Protein AF-A0AB39YHR1-F1 (afdb_monomer)

pLDDT: mean 80.23, std 18.73, range [29.73, 98.25]

Secondary structure (DSSP, 8-state):
--SHHHHHHHHHHHHHHHHHHHHTTTTS-SS-HHHHHHHHHHHHHHHHHHHHHHHHHHHHHHHHHHHHHHHHHHHHHHHHHTT---S-HHHHHHHHHHHHHHHHHHHHHHHHHPPTT-HHHHHHHHHHHHHHHHHHHHHHHHHHHHHHHHHHHHTT-HHHHHHHHHHHHHHHTTPPP--TTSSSPPGGGHHHHHHHHT-TT--HHHHHHHHHHHTS-TTT-TTSS-HHHHHHHHHHHHHHHHHHHHHHHHHHHHHHT----

Foldseek 3Di:
DPDPVVVCCVVPVVPVVVVVVVVVPPPPPPPCPVVVVVVVVVVVVVVVVVVVVVVLLVLLVVLLVQLLVLLVLLLVLLVCLQVDPDPDNVVSVVSNVVSVVSNVVSLVSNVVSDDPPCNVLSVLLVVLSVVSSVCSVPPSLQNVLVVVLVVCVVVVNPLSVQLVVLLVVLQVVLPAQDDPVPDDGDPSCVSNLVSLVVPPPDDPVSSNSSSNLSNDHCVRPVLSPDNVSVVVVSVVSVVSNVVSSVVSVVSSCVVSVVPPD

Structure (mmCIF, N/CA/C/O backbone):
data_AF-A0AB39YHR1-F1
#
_entry.id   AF-A0AB39YHR1-F1
#
loop_
_atom_site.group_PDB
_atom_site.id
_atom_site.type_symbol
_atom_site.label_atom_id
_atom_site.label_alt_id
_atom_site.label_comp_id
_atom_site.label_asym_id
_atom_site.label_entity_id
_atom_site.label_seq_id
_atom_site.pdbx_PDB_ins_code
_atom_site.Cartn_x
_atom_site.Cartn_y
_atom_site.Cartn_z
_atom_site.occupancy
_atom_site.B_iso_or_equiv
_atom_site.auth_seq_id
_atom_site.auth_comp_id
_atom_site.auth_asym_id
_atom_site.auth_atom_id
_atom_site.pdbx_PDB_model_num
ATOM 1 N N . MET A 1 1 ? 3.141 24.164 33.994 1.00 34.41 1 MET A N 1
ATOM 2 C CA . MET A 1 1 ? 3.152 22.733 34.387 1.00 34.41 1 MET A CA 1
ATOM 3 C C . MET A 1 1 ? 1.748 22.468 34.912 1.00 34.41 1 MET A C 1
ATOM 5 O O . MET A 1 1 ? 1.544 22.459 36.114 1.00 34.41 1 MET A O 1
ATOM 9 N N . ASP A 1 2 ? 0.766 22.380 34.005 1.00 36.59 2 ASP A N 1
ATOM 10 C CA . ASP A 1 2 ? -0.660 22.635 34.310 1.00 36.59 2 ASP A CA 1
ATOM 11 C C . ASP A 1 2 ? -1.609 21.629 33.639 1.00 36.59 2 ASP A C 1
ATOM 13 O O . ASP A 1 2 ? -2.708 21.972 33.211 1.00 36.59 2 ASP A O 1
ATOM 17 N N . THR A 1 3 ? -1.192 20.369 33.521 1.00 32.97 3 THR A N 1
ATOM 18 C CA . THR A 1 3 ? -1.990 19.347 32.817 1.00 32.97 3 THR A CA 1
ATOM 19 C C . THR A 1 3 ? -2.284 18.102 33.651 1.00 32.97 3 THR A C 1
ATOM 21 O O . THR A 1 3 ? -3.206 17.363 33.325 1.00 32.97 3 THR A O 1
ATOM 24 N N . GLU A 1 4 ? -1.595 17.898 34.776 1.00 31.14 4 GLU A N 1
ATOM 25 C CA . GLU A 1 4 ? -1.809 16.720 35.632 1.00 31.14 4 GLU A CA 1
ATOM 26 C C . GLU A 1 4 ? -2.902 16.930 36.699 1.00 31.14 4 GLU A C 1
ATOM 28 O O . GLU A 1 4 ? -3.527 15.969 37.141 1.00 31.14 4 GLU A O 1
ATOM 33 N N . ILE A 1 5 ? -3.235 18.180 37.045 1.00 36.75 5 ILE A N 1
ATOM 34 C CA . ILE A 1 5 ? -4.279 18.499 38.041 1.00 36.75 5 ILE A CA 1
ATOM 35 C C . ILE A 1 5 ? -5.692 18.471 37.422 1.00 36.75 5 ILE A C 1
ATOM 37 O O . ILE A 1 5 ? -6.669 18.156 38.101 1.00 36.75 5 ILE A O 1
ATOM 41 N N . THR A 1 6 ? -5.819 18.695 36.112 1.00 31.23 6 THR A N 1
ATOM 42 C CA . THR A 1 6 ? -7.120 18.712 35.415 1.00 31.23 6 THR A CA 1
ATOM 43 C C . THR A 1 6 ? -7.636 17.301 35.095 1.00 31.23 6 THR A C 1
ATOM 45 O O . THR A 1 6 ? -8.845 17.073 35.077 1.00 31.23 6 THR A O 1
ATOM 48 N N . VAL A 1 7 ? -6.742 16.318 34.926 1.00 32.50 7 VAL A N 1
ATOM 49 C CA . VAL A 1 7 ? -7.113 14.914 34.648 1.00 32.50 7 VAL A CA 1
ATOM 50 C C . VAL A 1 7 ? -7.581 14.185 35.916 1.00 32.50 7 VAL A C 1
ATOM 52 O O . VAL A 1 7 ? -8.510 13.380 35.857 1.00 32.50 7 VAL A O 1
ATOM 55 N N . ALA A 1 8 ? -7.051 14.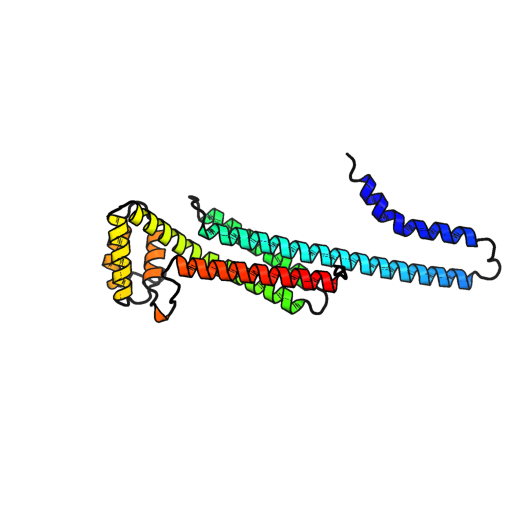544 37.089 1.00 34.78 8 ALA A N 1
ATOM 56 C CA . ALA A 1 8 ? -7.561 14.037 38.365 1.00 34.78 8 ALA A CA 1
ATOM 57 C C . ALA A 1 8 ? -8.961 14.590 38.711 1.00 34.78 8 ALA A C 1
ATOM 59 O O . ALA A 1 8 ? -9.751 13.913 39.372 1.00 34.78 8 ALA A O 1
ATOM 60 N N . LEU A 1 9 ? -9.308 15.790 38.227 1.00 32.41 9 LEU A N 1
ATOM 61 C CA . LEU A 1 9 ? -10.590 16.435 38.527 1.00 32.41 9 LEU A CA 1
ATOM 62 C C . LEU A 1 9 ? -11.760 15.889 37.693 1.00 32.41 9 LEU A C 1
ATOM 64 O O . LEU A 1 9 ? -12.880 15.829 38.193 1.00 32.41 9 LEU A O 1
ATOM 68 N N . ILE A 1 10 ? -11.516 15.424 36.463 1.00 40.34 10 ILE A N 1
ATOM 69 C CA . ILE A 1 10 ? -12.560 14.804 35.625 1.00 40.34 10 ILE A CA 1
ATOM 70 C C . ILE A 1 10 ? -12.696 13.300 35.932 1.00 40.34 10 ILE A C 1
ATOM 72 O O . ILE A 1 10 ? -13.806 12.772 35.912 1.00 40.34 10 ILE A O 1
ATOM 76 N N . GLY A 1 11 ? -11.610 12.631 36.342 1.00 29.73 11 GLY A N 1
ATOM 77 C CA . GLY A 1 11 ? -11.641 11.236 36.805 1.00 29.73 11 GLY A CA 1
ATOM 78 C C . GLY A 1 11 ? -12.253 11.025 38.201 1.00 29.73 11 GLY A C 1
ATOM 79 O O . GLY A 1 11 ? -12.681 9.916 38.513 1.00 29.73 11 GLY A O 1
ATOM 80 N N . GLY A 1 12 ? -12.331 12.070 39.040 1.00 35.97 12 GLY A N 1
ATOM 81 C CA . GLY A 1 12 ? -12.838 11.990 40.421 1.00 35.97 12 GLY A CA 1
ATOM 82 C C . GLY A 1 12 ? -14.204 12.646 40.683 1.00 35.97 12 GLY A C 1
ATOM 83 O O . GLY A 1 12 ? -14.901 12.257 41.623 1.00 35.97 12 GLY A O 1
ATOM 84 N N . ALA A 1 13 ? -14.637 13.615 39.868 1.00 38.16 13 ALA A N 1
ATOM 85 C CA . ALA A 1 13 ? -15.851 14.393 40.153 1.00 38.16 13 ALA A CA 1
ATOM 86 C C . ALA A 1 13 ? -17.167 13.615 39.946 1.00 38.16 13 ALA A C 1
ATOM 88 O O . ALA A 1 13 ? -18.156 13.895 40.624 1.00 38.16 13 ALA A O 1
ATOM 89 N N . GLY A 1 14 ? -17.184 12.599 39.077 1.00 34.06 14 GLY A N 1
ATOM 90 C CA . GLY A 1 14 ? -18.382 11.782 38.839 1.00 34.06 14 GLY A CA 1
ATOM 91 C C . GLY A 1 14 ? -18.698 10.779 39.956 1.00 34.06 14 GLY A C 1
ATOM 92 O O . GLY A 1 14 ? -19.854 10.406 40.135 1.00 34.06 14 GLY A O 1
ATOM 93 N N . VAL A 1 15 ? -17.692 10.360 40.732 1.00 40.88 15 VAL A N 1
ATOM 94 C CA . VAL A 1 15 ? -17.848 9.343 41.792 1.00 40.88 15 VAL A CA 1
ATOM 95 C C . VAL A 1 15 ? -18.101 9.984 43.164 1.00 40.88 15 VAL A C 1
ATOM 97 O O . VAL A 1 15 ? -18.759 9.388 44.014 1.00 40.88 15 VAL A O 1
ATOM 100 N N . CYS A 1 16 ? -17.671 11.231 43.378 1.00 41.16 16 CYS A N 1
ATOM 101 C CA . CYS A 1 16 ? -17.864 11.925 44.655 1.00 41.16 16 CYS A CA 1
ATOM 102 C C . CYS A 1 16 ? -19.191 12.700 44.763 1.00 41.16 16 CYS A C 1
ATOM 104 O O . CYS A 1 16 ? -19.693 12.876 45.874 1.00 41.16 16 CYS A O 1
ATOM 106 N N . GLY A 1 17 ? -19.798 13.124 43.646 1.00 36.94 17 GLY A N 1
ATOM 107 C CA . GLY A 1 17 ? -21.040 13.914 43.667 1.00 36.94 17 GLY A CA 1
ATOM 108 C C . GLY A 1 17 ? -22.244 13.186 44.284 1.00 36.94 17 GLY A C 1
ATOM 109 O O . GLY A 1 17 ? -23.098 13.809 44.911 1.00 36.94 17 GLY A O 1
ATOM 110 N N . THR A 1 18 ? -22.290 11.858 44.186 1.00 43.31 18 THR A N 1
ATOM 111 C CA . THR A 1 18 ? -23.403 11.040 44.697 1.00 43.31 18 THR A CA 1
ATOM 112 C C . THR A 1 18 ? -23.237 10.632 46.160 1.00 43.31 18 THR A C 1
ATOM 114 O O . THR A 1 18 ? -24.238 10.413 46.840 1.00 43.31 18 THR A O 1
ATOM 117 N N . ILE A 1 19 ? -22.006 10.605 46.686 1.00 48.19 19 ILE A N 1
ATOM 118 C CA . ILE A 1 19 ? -21.746 10.307 48.107 1.00 48.19 19 ILE A CA 1
ATOM 119 C C . ILE A 1 19 ? -22.273 11.446 48.999 1.00 48.19 19 ILE A C 1
ATOM 121 O O . ILE A 1 19 ? -22.759 11.209 50.109 1.00 48.19 19 ILE A O 1
ATOM 125 N N . VAL A 1 20 ? -22.278 12.681 48.489 1.00 40.56 20 VAL A N 1
ATOM 126 C CA . VAL A 1 20 ? -22.805 13.853 49.207 1.00 40.56 20 VAL A CA 1
ATOM 127 C C . VAL A 1 20 ? -24.338 13.815 49.326 1.00 40.56 20 VAL A C 1
ATOM 129 O O . VAL A 1 20 ? -24.879 14.211 50.359 1.00 40.56 20 VAL A O 1
ATOM 132 N N . GLY A 1 21 ? -25.052 13.241 48.349 1.00 36.78 21 GLY A N 1
ATOM 133 C CA . GLY A 1 21 ? -26.509 13.055 48.428 1.00 36.78 21 GLY A CA 1
ATOM 134 C C . GLY A 1 21 ? -26.948 12.059 49.513 1.00 36.78 21 GLY A C 1
ATOM 135 O O . GLY A 1 21 ? -28.021 12.202 50.098 1.00 36.78 21 GLY A O 1
ATOM 136 N N . THR A 1 22 ? -26.099 11.082 49.842 1.00 44.50 22 THR A N 1
ATOM 137 C CA . THR A 1 22 ? -26.397 10.024 50.825 1.00 44.50 22 THR A CA 1
ATOM 138 C C . THR A 1 22 ? -26.291 10.448 52.290 1.00 44.50 22 THR A C 1
ATOM 140 O O . THR A 1 22 ? -26.866 9.784 53.151 1.00 44.50 22 THR A O 1
ATOM 143 N N . VAL A 1 23 ? -25.620 11.558 52.608 1.00 47.25 23 VAL A N 1
ATOM 144 C CA . VAL A 1 23 ? -25.458 11.999 54.008 1.00 47.25 23 VAL A CA 1
ATOM 145 C C . VAL A 1 23 ? -26.677 12.791 54.503 1.00 47.25 23 VAL A C 1
ATOM 147 O O . VAL A 1 23 ? -27.016 12.729 55.685 1.00 47.25 23 VAL A O 1
ATOM 150 N N . VAL A 1 24 ? -27.423 13.450 53.607 1.00 40.34 24 VAL A N 1
ATOM 151 C CA . VAL A 1 24 ? -28.644 14.199 53.976 1.00 40.34 24 VAL A CA 1
ATOM 152 C C . VAL A 1 24 ? -29.799 13.260 54.380 1.00 40.34 24 VAL A C 1
ATOM 154 O O . VAL A 1 24 ? -30.690 13.649 55.133 1.00 40.34 24 VAL A O 1
ATOM 157 N N . GLY A 1 25 ? -29.747 11.982 53.987 1.00 36.84 25 GLY A N 1
ATOM 158 C CA . GLY A 1 25 ? -30.712 10.945 54.379 1.00 36.84 25 GLY A CA 1
ATOM 159 C C . GLY A 1 25 ? -30.477 10.302 55.755 1.00 36.84 25 GLY A C 1
ATOM 160 O O . GLY A 1 25 ? -31.237 9.419 56.148 1.00 36.84 25 GLY A O 1
ATOM 161 N N . ALA A 1 26 ? -29.461 10.723 56.518 1.00 43.69 26 ALA A N 1
ATOM 162 C CA . ALA A 1 26 ? -29.069 10.082 57.782 1.00 43.69 26 ALA A CA 1
ATOM 163 C C . ALA A 1 26 ? -30.077 10.245 58.945 1.00 43.69 26 ALA A C 1
ATOM 165 O O . ALA A 1 26 ? -29.871 9.684 60.020 1.00 43.69 26 ALA A O 1
ATOM 166 N N . ARG A 1 27 ? -31.184 10.982 58.766 1.00 42.31 27 ARG A N 1
ATOM 167 C CA . ARG A 1 27 ? -32.138 11.288 59.852 1.00 42.31 27 ARG A CA 1
ATOM 168 C C . ARG A 1 27 ? -33.379 10.383 59.912 1.00 42.31 27 ARG A C 1
ATOM 170 O O . ARG A 1 27 ? -34.172 10.534 60.834 1.00 42.31 27 ARG A O 1
ATOM 177 N N . ILE A 1 28 ? -33.554 9.435 58.981 1.00 45.66 28 ILE A N 1
ATOM 178 C CA . ILE A 1 28 ? -34.786 8.612 58.894 1.00 45.66 28 ILE A CA 1
ATOM 179 C C . ILE A 1 28 ? -34.607 7.150 59.381 1.00 45.66 28 ILE A C 1
ATOM 181 O O . ILE A 1 28 ? -35.587 6.436 59.577 1.00 45.66 28 ILE A O 1
ATOM 185 N N . GLN A 1 29 ? -33.393 6.657 59.654 1.00 44.88 29 GLN A N 1
ATOM 186 C CA . GLN A 1 29 ? -33.131 5.212 59.525 1.00 44.88 29 GLN A CA 1
ATOM 187 C C . GLN A 1 29 ? -32.829 4.418 60.810 1.00 44.88 29 GLN A C 1
ATOM 189 O O . GLN A 1 29 ? -31.952 3.564 60.813 1.00 44.88 29 GLN A O 1
ATOM 194 N N . ALA A 1 30 ? -33.623 4.578 61.874 1.00 47.38 30 ALA A N 1
ATOM 195 C CA . ALA A 1 30 ? -33.623 3.614 62.992 1.00 47.38 30 ALA A CA 1
ATOM 196 C C . ALA A 1 30 ? -34.467 2.341 62.715 1.00 47.38 30 ALA A C 1
ATOM 198 O O . ALA A 1 30 ? -34.493 1.423 63.528 1.00 47.38 30 ALA A O 1
ATOM 199 N N . ARG A 1 31 ? -35.152 2.250 61.560 1.00 51.88 31 ARG A N 1
ATOM 200 C CA . ARG A 1 31 ? -35.965 1.076 61.155 1.00 51.88 31 ARG A CA 1
ATOM 201 C C . ARG A 1 31 ? -35.646 0.505 59.761 1.00 51.88 31 ARG A C 1
ATOM 203 O O . ARG A 1 31 ? -36.309 -0.429 59.332 1.00 51.88 31 ARG A O 1
ATOM 210 N N . GLY A 1 32 ? -34.636 1.026 59.054 1.00 52.97 32 GLY A N 1
ATOM 211 C CA . GLY A 1 32 ? -34.418 0.731 57.625 1.00 52.97 32 GLY A CA 1
ATOM 212 C C . GLY A 1 32 ? -33.057 0.143 57.240 1.00 52.97 32 GLY A C 1
ATOM 213 O O . GLY A 1 32 ? -32.712 0.204 56.064 1.00 52.97 32 GLY A O 1
ATOM 214 N N . GLY A 1 33 ? -32.270 -0.398 58.178 1.00 55.78 33 GLY A N 1
ATOM 215 C CA . GLY A 1 33 ? -30.889 -0.846 57.915 1.00 55.78 33 GLY A CA 1
ATOM 216 C C . GLY A 1 33 ? -30.751 -1.940 56.843 1.00 55.78 33 GLY A C 1
ATOM 217 O O . GLY A 1 33 ? -29.787 -1.931 56.084 1.00 55.78 33 GLY A O 1
ATOM 218 N N . HIS A 1 34 ? -31.734 -2.838 56.704 1.00 63.25 34 HIS A N 1
ATOM 219 C CA . HIS A 1 34 ? -31.750 -3.825 55.611 1.00 63.25 34 HIS A CA 1
ATOM 220 C C . HIS A 1 34 ? -32.020 -3.186 54.243 1.00 63.25 34 HIS A C 1
ATOM 222 O O . HIS A 1 34 ? -31.312 -3.482 53.284 1.00 63.25 34 HIS A O 1
ATOM 228 N N . ALA A 1 35 ? -32.975 -2.255 54.160 1.00 66.44 35 ALA A N 1
ATOM 229 C CA . ALA A 1 35 ? -33.262 -1.528 52.924 1.00 66.44 35 ALA A CA 1
ATOM 230 C C . ALA A 1 35 ? -32.085 -0.630 52.500 1.00 66.44 35 ALA A C 1
ATOM 232 O O . ALA A 1 35 ? -31.784 -0.533 51.314 1.00 66.44 35 ALA A O 1
ATOM 233 N N . GLN A 1 36 ? -31.365 -0.034 53.460 1.00 63.34 36 GLN A N 1
ATOM 234 C CA . GLN A 1 36 ? -30.151 0.746 53.189 1.00 63.34 36 GLN A CA 1
ATOM 235 C C . GLN A 1 36 ? -29.009 -0.124 52.672 1.00 63.34 36 GLN A C 1
ATOM 237 O O . GLN A 1 36 ? -28.350 0.237 51.702 1.00 63.34 36 GLN A O 1
ATOM 242 N N . ALA A 1 37 ? -28.774 -1.272 53.316 1.00 74.12 37 ALA A N 1
ATOM 243 C CA . ALA A 1 37 ? -27.718 -2.194 52.919 1.00 74.12 37 ALA A CA 1
ATOM 244 C C . ALA A 1 37 ? -27.983 -2.785 51.528 1.00 74.12 37 ALA A C 1
ATOM 246 O O . ALA A 1 37 ? -27.047 -2.964 50.751 1.00 74.12 37 ALA A O 1
ATOM 247 N N . GLN A 1 38 ? -29.248 -3.053 51.193 1.00 74.81 38 GLN A N 1
ATOM 248 C CA . GLN A 1 38 ? -29.634 -3.525 49.867 1.00 74.81 38 GLN A CA 1
ATOM 249 C C . GLN A 1 38 ? -29.501 -2.425 48.808 1.00 74.81 38 GLN A C 1
ATOM 251 O O . GLN A 1 38 ? -28.824 -2.644 47.810 1.00 74.81 38 GLN A O 1
ATOM 256 N N . ALA A 1 39 ? -29.990 -1.210 49.077 1.00 74.12 39 ALA A N 1
ATOM 257 C CA . ALA A 1 39 ? -29.800 -0.065 48.184 1.00 74.12 39 ALA A CA 1
ATOM 258 C C . ALA A 1 39 ? -28.313 0.266 47.950 1.00 74.12 39 ALA A C 1
ATOM 260 O O . ALA A 1 39 ? -27.917 0.588 46.833 1.00 74.12 39 ALA A O 1
ATOM 261 N N . ALA A 1 40 ? -27.467 0.143 48.978 1.00 74.06 40 ALA A N 1
ATOM 262 C CA . ALA A 1 40 ? -26.023 0.328 48.851 1.00 74.06 40 ALA A CA 1
ATOM 263 C C . ALA A 1 40 ? -25.366 -0.763 47.987 1.00 74.06 40 ALA A C 1
ATOM 265 O O . ALA A 1 40 ? -24.481 -0.456 47.189 1.00 74.06 40 ALA A O 1
ATOM 266 N N . ARG A 1 41 ? -25.806 -2.025 48.102 1.00 77.75 41 ARG A N 1
ATOM 267 C CA . ARG A 1 41 ? -25.342 -3.123 47.234 1.00 77.75 41 ARG A CA 1
ATOM 268 C C . ARG A 1 41 ? -25.777 -2.921 45.785 1.00 77.75 41 ARG A C 1
ATOM 270 O O . ARG A 1 41 ? -24.953 -3.096 44.893 1.00 77.75 41 ARG A O 1
ATOM 277 N N . ASP A 1 42 ? -27.016 -2.500 45.556 1.00 83.12 42 ASP A N 1
ATOM 278 C CA . ASP A 1 42 ? -27.547 -2.243 44.214 1.00 83.12 42 ASP A CA 1
ATOM 279 C C . ASP A 1 42 ? -26.844 -1.044 43.557 1.00 83.12 42 ASP A C 1
ATOM 281 O O . ASP A 1 42 ? -26.466 -1.096 42.383 1.00 83.12 42 ASP A O 1
ATOM 285 N N . ALA A 1 43 ? -26.577 0.013 44.331 1.00 77.12 43 ALA A N 1
ATOM 286 C CA . ALA A 1 43 ? -25.784 1.155 43.887 1.00 77.12 43 ALA A CA 1
ATOM 287 C C . ALA A 1 43 ? -24.336 0.752 43.563 1.00 77.12 43 ALA A C 1
ATOM 289 O O . ALA A 1 43 ? -23.814 1.143 42.520 1.00 77.12 43 ALA A O 1
ATOM 290 N N . ALA A 1 44 ? -23.701 -0.074 44.403 1.00 78.62 44 ALA A N 1
ATOM 291 C CA . ALA A 1 44 ? -22.354 -0.586 44.156 1.00 78.62 44 ALA A CA 1
ATOM 292 C C . ALA A 1 44 ? -22.296 -1.479 42.905 1.00 78.62 44 ALA A C 1
ATOM 294 O O . ALA A 1 44 ? -21.385 -1.334 42.091 1.00 78.62 44 ALA A O 1
ATOM 295 N N . ALA A 1 45 ? -23.283 -2.357 42.705 1.00 83.62 45 ALA A N 1
ATOM 296 C CA . ALA A 1 45 ? -23.392 -3.188 41.508 1.00 83.62 45 ALA A CA 1
ATOM 297 C C . ALA A 1 45 ? -23.586 -2.336 40.243 1.00 83.62 45 ALA A C 1
ATOM 299 O O . ALA A 1 45 ? -22.920 -2.563 39.231 1.00 83.62 45 ALA A O 1
ATOM 300 N N . THR A 1 46 ? -24.433 -1.306 40.321 1.00 84.56 46 THR A N 1
ATOM 301 C CA . THR A 1 46 ? -24.662 -0.354 39.225 1.00 84.56 46 THR A CA 1
ATOM 302 C C . THR A 1 46 ? -23.391 0.428 38.896 1.00 84.56 46 THR A C 1
ATOM 304 O O . THR A 1 46 ? -23.019 0.528 37.727 1.00 84.56 46 THR A O 1
ATOM 307 N N . ALA A 1 47 ? -22.681 0.929 39.910 1.00 82.31 47 ALA A N 1
ATOM 308 C CA . ALA A 1 47 ? -21.424 1.650 39.737 1.00 82.31 47 ALA A CA 1
ATOM 309 C C . ALA A 1 47 ? -20.329 0.754 39.137 1.00 82.31 47 ALA A C 1
ATOM 311 O O . ALA A 1 47 ? -19.639 1.165 38.204 1.00 82.31 47 ALA A O 1
ATOM 312 N N . ALA A 1 48 ? -20.210 -0.492 39.604 1.00 86.38 48 ALA A N 1
ATOM 313 C CA . ALA A 1 48 ? -19.274 -1.465 39.048 1.00 86.38 48 ALA A CA 1
ATOM 314 C C . ALA A 1 48 ? -19.596 -1.786 37.580 1.00 86.38 48 ALA A C 1
ATOM 316 O O . ALA A 1 48 ? -18.697 -1.833 36.738 1.00 86.38 48 ALA A O 1
ATOM 317 N N . GLN A 1 49 ? -20.878 -1.956 37.240 1.00 87.88 49 GLN A N 1
ATOM 318 C CA . GLN A 1 49 ? -21.297 -2.199 35.862 1.00 87.88 49 GLN A CA 1
ATOM 319 C C . GLN A 1 49 ? -21.059 -0.975 34.966 1.00 87.88 49 GLN A C 1
ATOM 321 O O . GLN A 1 49 ? -20.602 -1.138 33.835 1.00 87.88 49 GLN A O 1
ATOM 326 N N . ALA A 1 50 ? -21.326 0.236 35.458 1.00 86.81 50 ALA A N 1
ATOM 327 C CA . ALA A 1 50 ? -21.056 1.479 34.742 1.00 86.81 50 ALA A CA 1
ATOM 328 C C . ALA A 1 50 ? -19.552 1.671 34.493 1.00 86.81 50 ALA A C 1
ATOM 330 O O . ALA A 1 50 ? -19.151 1.910 33.355 1.00 86.81 50 ALA A O 1
ATOM 331 N N . SER A 1 51 ? -18.721 1.461 35.519 1.00 84.44 51 SER A N 1
ATOM 332 C CA . SER A 1 51 ? -17.258 1.512 35.416 1.00 84.44 51 SER A CA 1
ATOM 333 C C . SER A 1 51 ? -16.730 0.497 34.398 1.00 84.44 51 SER A C 1
ATOM 335 O O . SER A 1 51 ? -15.963 0.850 33.504 1.00 84.44 51 SER A O 1
ATOM 337 N N . ARG A 1 52 ? -17.236 -0.745 34.429 1.00 87.19 52 ARG A N 1
ATOM 338 C CA . ARG A 1 52 ? -16.888 -1.769 33.434 1.00 87.19 52 ARG A CA 1
ATOM 339 C C . ARG A 1 52 ? -17.261 -1.352 32.009 1.00 87.19 52 ARG A C 1
ATOM 341 O O . ARG A 1 52 ? -16.475 -1.574 31.092 1.00 87.19 52 ARG A O 1
ATOM 348 N N . ARG A 1 53 ? -18.451 -0.775 31.799 1.00 87.69 53 ARG A N 1
ATOM 349 C CA . ARG A 1 53 ? -18.874 -0.295 30.469 1.00 87.69 53 ARG A CA 1
ATOM 350 C C . ARG A 1 53 ? -17.980 0.838 29.976 1.00 87.69 53 ARG A C 1
ATOM 352 O O . ARG A 1 53 ? -17.590 0.814 28.814 1.00 87.69 53 ARG A O 1
ATOM 359 N N . HIS A 1 54 ? -17.642 1.783 30.849 1.00 87.25 54 HIS A N 1
ATOM 360 C CA . HIS A 1 54 ? -16.764 2.898 30.510 1.00 87.25 54 HIS A CA 1
ATOM 361 C C . HIS A 1 54 ? -15.350 2.418 30.151 1.00 87.25 54 HIS A C 1
ATOM 363 O O . HIS A 1 54 ? -14.844 2.771 29.092 1.00 87.25 54 HIS A O 1
ATOM 369 N N . ALA A 1 55 ? -14.764 1.515 30.944 1.00 88.19 55 ALA A N 1
ATOM 370 C CA . ALA A 1 55 ? -13.450 0.938 30.653 1.00 88.19 55 ALA A CA 1
ATOM 371 C C . ALA A 1 55 ? -13.407 0.199 29.301 1.00 88.19 55 ALA A C 1
ATOM 373 O O . ALA A 1 55 ? -12.446 0.330 28.547 1.00 88.19 55 ALA A O 1
ATOM 374 N N . LEU A 1 56 ? -14.460 -0.556 28.963 1.00 88.94 56 LEU A N 1
ATOM 375 C CA . LEU A 1 56 ? -14.563 -1.223 27.659 1.00 88.94 56 LEU A CA 1
ATOM 376 C C . LEU A 1 56 ? -14.742 -0.234 26.503 1.00 88.94 56 LEU A C 1
ATOM 378 O O . LEU A 1 56 ? -14.252 -0.489 25.405 1.00 88.94 56 LEU A O 1
ATOM 382 N N . HIS A 1 57 ? -15.462 0.865 26.726 1.00 89.75 57 HIS A N 1
ATOM 383 C CA . HIS A 1 57 ? -15.643 1.920 25.729 1.00 89.75 57 HIS A CA 1
ATOM 384 C C . HIS A 1 57 ? -14.310 2.604 25.404 1.00 89.75 57 HIS A C 1
ATOM 386 O O . HIS A 1 57 ? -13.935 2.654 24.234 1.00 89.75 57 HIS A O 1
ATOM 392 N N . GLU A 1 58 ? -13.547 2.995 26.427 1.00 90.06 58 GLU A N 1
ATOM 393 C CA . GLU A 1 58 ? -12.215 3.598 26.278 1.00 90.06 58 GLU A CA 1
ATOM 394 C C . GLU A 1 58 ? -11.217 2.657 25.589 1.00 90.06 58 GLU A C 1
ATOM 396 O O . GLU A 1 58 ? -10.521 3.055 24.652 1.00 90.06 58 GLU A O 1
ATOM 401 N N . LEU A 1 59 ? -11.184 1.377 25.983 1.00 91.94 59 LEU A N 1
ATOM 402 C CA . LEU A 1 59 ? -10.356 0.369 25.314 1.00 91.94 59 LEU A CA 1
ATOM 403 C C . LEU A 1 59 ? -10.688 0.286 23.816 1.00 91.94 59 LEU A C 1
ATOM 405 O O . LEU A 1 59 ? -9.805 0.340 22.970 1.00 91.94 59 LEU A O 1
ATOM 409 N N . ARG A 1 60 ? -11.974 0.213 23.466 1.00 92.81 60 ARG A N 1
ATOM 410 C CA . ARG A 1 60 ? -12.403 0.135 22.061 1.00 92.81 60 ARG A CA 1
ATOM 411 C C . ARG A 1 60 ? -12.036 1.382 21.274 1.00 92.81 60 ARG A C 1
ATOM 413 O O . ARG A 1 60 ? -11.542 1.271 20.153 1.00 92.81 60 ARG A O 1
ATOM 420 N N . TRP A 1 61 ? -12.279 2.558 21.847 1.00 91.31 61 TRP A N 1
ATOM 421 C CA . TRP A 1 61 ? -11.960 3.832 21.213 1.00 91.31 61 TRP A CA 1
ATOM 422 C C . TRP A 1 61 ? -10.461 3.958 20.926 1.00 91.31 61 TRP A C 1
ATOM 424 O O . TRP A 1 61 ? -10.062 4.288 19.804 1.00 91.31 61 TRP A O 1
ATOM 434 N N . THR A 1 62 ? -9.627 3.650 21.920 1.00 93.81 62 THR A N 1
ATOM 435 C CA . THR A 1 62 ? -8.167 3.733 21.804 1.00 93.81 62 THR A CA 1
ATOM 436 C C . THR A 1 62 ? -7.625 2.743 20.775 1.00 93.81 62 THR A C 1
ATOM 438 O O . THR A 1 62 ? -6.886 3.158 19.878 1.00 93.81 62 THR A O 1
ATOM 441 N N . THR A 1 63 ? -8.051 1.478 20.815 1.00 95.19 63 THR A N 1
ATOM 442 C CA . THR A 1 63 ? -7.580 0.449 19.877 1.00 95.19 63 THR A CA 1
ATOM 443 C C . THR A 1 63 ? -8.003 0.728 18.429 1.00 95.19 63 THR A C 1
ATOM 445 O O . THR A 1 63 ? -7.177 0.659 17.519 1.00 95.19 63 THR A O 1
ATOM 448 N N . LEU A 1 64 ? -9.260 1.117 18.182 1.00 95.12 64 LEU A N 1
ATOM 449 C CA . LEU A 1 64 ? -9.733 1.430 16.823 1.00 95.12 64 LEU A CA 1
ATOM 450 C C . LEU A 1 64 ? -9.057 2.687 16.253 1.00 95.12 64 LEU A C 1
ATOM 452 O O . LEU A 1 64 ? -8.743 2.751 15.062 1.00 95.12 64 LEU A O 1
ATOM 456 N N . THR A 1 65 ? -8.767 3.672 17.106 1.00 94.44 65 THR A N 1
ATOM 457 C CA . THR A 1 65 ? -8.001 4.863 16.711 1.00 94.44 65 THR A CA 1
ATOM 458 C C . THR A 1 65 ? -6.549 4.514 16.382 1.00 94.44 65 THR A C 1
ATOM 460 O O . THR A 1 65 ? -6.002 5.033 15.406 1.00 94.44 65 THR A O 1
ATOM 463 N N . ALA A 1 66 ? -5.923 3.620 17.154 1.00 96.56 66 ALA A N 1
ATOM 464 C CA . ALA A 1 66 ? -4.574 3.134 16.878 1.00 96.56 66 ALA A CA 1
ATOM 465 C C . ALA A 1 66 ? -4.501 2.401 15.530 1.00 96.56 66 ALA A C 1
ATOM 467 O O . ALA A 1 66 ? -3.605 2.686 14.736 1.00 96.56 66 ALA A O 1
ATOM 468 N N . LEU A 1 67 ? -5.491 1.555 15.217 1.00 97.62 67 LEU A N 1
ATOM 469 C CA . LEU A 1 67 ? -5.605 0.907 13.908 1.00 97.62 67 LEU A CA 1
ATOM 470 C C . LEU A 1 67 ? -5.698 1.928 12.765 1.00 97.62 67 LEU A C 1
ATOM 472 O O . LEU A 1 67 ? -4.965 1.819 11.785 1.00 97.62 67 LEU A O 1
ATOM 476 N N . LEU A 1 68 ? -6.567 2.938 12.882 1.00 97.19 68 LEU A N 1
ATOM 477 C CA . LEU A 1 68 ? -6.720 3.981 11.857 1.00 97.19 68 LEU A CA 1
ATOM 478 C C . LEU A 1 68 ? -5.424 4.769 11.623 1.00 97.19 68 LEU A C 1
ATOM 480 O O . LEU A 1 68 ? -5.106 5.117 10.480 1.00 97.19 68 LEU A O 1
ATOM 484 N N . ARG A 1 69 ? -4.676 5.052 12.695 1.00 97.88 69 ARG A N 1
ATOM 485 C CA . ARG A 1 69 ? -3.373 5.717 12.612 1.00 97.88 69 ARG A CA 1
ATOM 486 C C . ARG A 1 69 ? -2.354 4.826 11.905 1.00 97.88 69 ARG A C 1
ATOM 488 O O . ARG A 1 69 ? -1.795 5.253 10.901 1.00 97.88 69 ARG A O 1
ATOM 495 N N . ALA A 1 70 ? -2.193 3.583 12.356 1.00 98.12 70 ALA A N 1
ATOM 496 C CA . ALA A 1 70 ? -1.240 2.644 11.770 1.00 98.12 70 ALA A CA 1
ATOM 497 C C . ALA A 1 70 ? -1.556 2.335 10.294 1.00 98.12 70 ALA A C 1
ATOM 499 O O . ALA A 1 70 ? -0.652 2.221 9.471 1.00 98.12 70 ALA A O 1
ATOM 500 N N . ALA A 1 71 ? -2.841 2.264 9.929 1.00 97.88 71 ALA A N 1
ATOM 501 C CA . ALA A 1 71 ? -3.266 2.127 8.538 1.00 97.88 71 ALA A CA 1
ATOM 502 C C . ALA A 1 71 ? -2.854 3.344 7.695 1.00 97.88 71 ALA A C 1
ATOM 504 O O . ALA A 1 71 ? -2.343 3.175 6.591 1.00 97.88 71 ALA A O 1
ATOM 505 N N . SER A 1 72 ? -3.031 4.561 8.222 1.00 97.38 72 SER A N 1
ATOM 506 C CA . SER A 1 72 ? -2.642 5.800 7.531 1.00 97.38 72 SER A CA 1
ATOM 507 C C . SER A 1 72 ? -1.135 5.862 7.313 1.00 97.38 72 SER A C 1
ATOM 509 O O . SER A 1 72 ? -0.698 6.068 6.184 1.00 97.38 72 SER A O 1
ATOM 511 N N . GLU A 1 73 ? -0.357 5.589 8.361 1.00 96.94 73 GLU A N 1
ATOM 512 C CA . GLU A 1 73 ? 1.105 5.529 8.287 1.00 96.94 73 GLU A CA 1
ATOM 513 C C . GLU A 1 73 ? 1.564 4.484 7.262 1.00 96.94 73 GLU A C 1
ATOM 515 O O . GLU A 1 73 ? 2.459 4.751 6.461 1.00 96.94 73 GLU A O 1
ATOM 520 N N . CYS A 1 74 ? 0.927 3.306 7.229 1.00 96.12 74 CYS A N 1
ATOM 521 C CA . CYS A 1 74 ? 1.263 2.259 6.266 1.00 96.12 74 CYS A CA 1
ATOM 522 C C . CYS A 1 74 ? 0.988 2.701 4.830 1.00 96.12 74 CYS A C 1
ATOM 524 O O . CYS A 1 74 ? 1.838 2.511 3.961 1.00 96.12 74 CYS A O 1
ATOM 526 N N . ILE A 1 75 ? -0.171 3.308 4.571 1.00 95.50 75 ILE A N 1
ATOM 527 C CA . ILE A 1 75 ? -0.505 3.814 3.239 1.00 95.50 75 ILE A CA 1
ATOM 528 C C . ILE A 1 75 ? 0.489 4.897 2.820 1.00 95.50 75 ILE A C 1
ATOM 530 O O . ILE A 1 75 ? 1.062 4.799 1.739 1.00 95.50 75 ILE A O 1
ATOM 534 N N . GLU A 1 76 ? 0.781 5.870 3.680 1.00 93.38 76 GLU A N 1
ATOM 535 C CA . GLU A 1 76 ? 1.760 6.926 3.398 1.00 93.38 76 GLU A CA 1
ATOM 536 C C . GLU A 1 76 ? 3.161 6.366 3.108 1.00 93.38 76 GLU A C 1
ATOM 538 O O . GLU A 1 76 ? 3.799 6.767 2.131 1.00 93.38 76 GLU A O 1
ATOM 543 N N . ALA A 1 77 ? 3.617 5.386 3.891 1.00 92.56 77 ALA A N 1
ATOM 544 C CA . ALA A 1 77 ? 4.903 4.732 3.674 1.00 92.56 77 ALA A CA 1
ATOM 545 C C . ALA A 1 77 ? 4.943 3.970 2.335 1.00 92.56 77 ALA A C 1
ATOM 547 O O . ALA A 1 77 ? 5.924 4.060 1.596 1.00 92.56 77 ALA A O 1
ATOM 548 N N . THR A 1 78 ? 3.866 3.260 1.978 1.00 92.00 78 THR A N 1
ATOM 549 C CA . THR A 1 78 ? 3.777 2.552 0.688 1.00 92.00 78 THR A CA 1
ATOM 550 C C . THR A 1 78 ? 3.729 3.510 -0.501 1.00 92.00 78 THR A C 1
ATOM 552 O O . THR A 1 78 ? 4.364 3.259 -1.521 1.00 92.00 78 THR A O 1
ATOM 555 N N . GLU A 1 79 ? 3.058 4.651 -0.356 1.00 89.75 79 GLU A N 1
ATOM 556 C CA . GLU A 1 79 ? 3.008 5.713 -1.361 1.00 89.75 79 GLU A CA 1
ATOM 557 C C . GLU A 1 79 ? 4.389 6.347 -1.587 1.00 89.75 79 GLU A C 1
ATOM 559 O O . GLU A 1 79 ? 4.729 6.709 -2.719 1.00 89.75 79 GLU A O 1
ATOM 564 N N . HIS A 1 80 ? 5.199 6.443 -0.527 1.00 89.38 80 HIS A N 1
ATOM 565 C CA . HIS A 1 80 ? 6.554 6.980 -0.592 1.00 89.38 80 HIS A CA 1
ATOM 566 C C . HIS A 1 80 ? 7.500 6.104 -1.426 1.00 89.38 80 HIS A C 1
ATOM 568 O O . HIS A 1 80 ? 8.357 6.644 -2.130 1.00 89.38 80 HIS A O 1
ATOM 574 N N . LEU A 1 81 ? 7.305 4.776 -1.444 1.00 87.81 81 LEU A N 1
ATOM 575 C CA . LEU A 1 81 ? 8.112 3.859 -2.267 1.00 87.81 81 LEU A CA 1
ATOM 576 C C . LEU A 1 81 ? 8.082 4.209 -3.759 1.00 87.81 81 LEU A C 1
ATOM 578 O O . LEU A 1 81 ? 9.064 3.992 -4.465 1.00 87.81 81 LEU A O 1
ATOM 582 N N . TYR A 1 82 ? 6.965 4.752 -4.242 1.00 84.19 82 TYR A N 1
ATOM 583 C CA . TYR A 1 82 ? 6.784 5.122 -5.646 1.00 84.19 82 TYR A CA 1
ATOM 584 C C . TYR A 1 82 ? 7.414 6.466 -6.022 1.00 84.19 82 TYR A C 1
ATOM 586 O O . TYR A 1 82 ? 7.559 6.774 -7.206 1.00 84.19 82 TYR A O 1
ATOM 594 N N . THR A 1 83 ? 7.696 7.320 -5.040 1.00 82.62 83 THR A N 1
ATOM 595 C CA . THR A 1 83 ? 8.148 8.701 -5.273 1.00 82.62 83 THR A CA 1
ATOM 596 C C . THR A 1 83 ? 9.557 8.962 -4.780 1.00 82.62 83 THR A C 1
ATOM 598 O O . THR A 1 83 ? 10.145 9.966 -5.166 1.00 82.62 83 THR A O 1
ATOM 601 N N . SER A 1 84 ? 10.087 8.103 -3.915 1.00 77.81 84 SER A N 1
ATOM 602 C CA . SER A 1 84 ? 11.385 8.341 -3.312 1.00 77.81 84 SER A CA 1
ATOM 603 C C . SER A 1 84 ? 12.524 8.196 -4.320 1.00 77.81 84 SER A C 1
ATOM 605 O O . SER A 1 84 ? 12.637 7.190 -5.028 1.00 77.81 84 SER A O 1
ATOM 607 N N . SER A 1 85 ? 13.387 9.209 -4.332 1.00 65.00 85 SER A N 1
ATOM 608 C CA . SER A 1 85 ? 14.636 9.287 -5.089 1.00 65.00 85 SER A CA 1
ATOM 609 C C . SER A 1 85 ? 15.865 8.901 -4.252 1.00 65.00 85 SER A C 1
ATOM 611 O O . SER A 1 85 ? 16.994 9.158 -4.669 1.00 65.00 85 SER A O 1
ATOM 613 N N . GLN A 1 86 ? 15.680 8.343 -3.047 1.00 58.53 86 GLN A N 1
ATOM 614 C CA . GLN A 1 86 ? 16.795 8.115 -2.127 1.00 58.53 86 GLN A CA 1
ATOM 615 C C . GLN A 1 86 ? 17.795 7.077 -2.647 1.00 58.53 86 GLN A C 1
ATOM 617 O O . GLN A 1 86 ? 17.447 6.050 -3.224 1.00 58.53 86 GLN A O 1
ATOM 622 N N . ALA A 1 87 ? 19.066 7.317 -2.324 1.00 52.53 87 ALA A N 1
ATOM 623 C CA . ALA A 1 87 ? 20.201 6.483 -2.708 1.00 52.53 87 ALA A CA 1
ATOM 624 C C . ALA A 1 87 ? 20.285 5.123 -1.977 1.00 52.53 87 ALA A C 1
ATOM 626 O O . ALA A 1 87 ? 21.194 4.346 -2.262 1.00 52.53 87 ALA A O 1
ATOM 627 N N . ARG A 1 88 ? 19.399 4.830 -1.006 1.00 66.62 88 ARG A N 1
ATOM 628 C CA . ARG A 1 88 ? 19.435 3.595 -0.192 1.00 66.62 88 ARG A CA 1
ATOM 629 C C . ARG A 1 88 ? 18.084 2.862 -0.183 1.00 66.62 88 ARG A C 1
ATOM 631 O O . ARG A 1 88 ? 17.315 3.017 0.765 1.00 66.62 88 ARG A O 1
ATOM 638 N N . PRO A 1 89 ? 17.822 2.013 -1.190 1.00 68.31 89 PRO A N 1
ATOM 639 C CA . PRO A 1 89 ? 16.580 1.244 -1.314 1.00 68.31 89 PRO A CA 1
ATOM 640 C C . PRO A 1 89 ? 16.269 0.336 -0.114 1.00 68.31 89 PRO A C 1
ATOM 642 O O . PRO A 1 89 ? 15.103 0.071 0.178 1.00 68.31 89 PRO A O 1
ATOM 645 N N . ASP A 1 90 ? 17.297 -0.140 0.593 1.00 73.00 90 ASP A N 1
ATOM 646 C CA . ASP A 1 90 ? 17.124 -1.058 1.725 1.00 73.00 90 ASP A CA 1
ATOM 647 C C . ASP A 1 90 ? 16.532 -0.363 2.958 1.00 73.00 90 ASP A C 1
ATOM 649 O O . ASP A 1 90 ? 15.655 -0.922 3.616 1.00 73.00 90 ASP A O 1
ATOM 653 N N . ALA A 1 91 ? 16.907 0.895 3.214 1.00 77.12 91 ALA A N 1
ATOM 654 C CA . ALA A 1 91 ? 16.364 1.668 4.330 1.00 77.12 91 ALA A CA 1
ATOM 655 C C . ALA A 1 91 ? 14.863 1.964 4.148 1.00 77.12 91 ALA A C 1
ATOM 657 O O . ALA A 1 91 ? 14.089 1.886 5.100 1.00 77.12 91 ALA A O 1
ATOM 658 N N . GLU A 1 92 ? 14.426 2.251 2.919 1.00 80.56 92 GLU A N 1
ATOM 659 C CA . GLU A 1 92 ? 13.004 2.446 2.607 1.00 80.56 92 GLU A CA 1
ATOM 660 C C . GLU A 1 92 ? 12.192 1.172 2.820 1.00 80.56 92 GLU A C 1
ATOM 662 O O . GLU A 1 92 ? 11.102 1.211 3.395 1.00 80.56 92 GLU A O 1
ATOM 667 N N . ARG A 1 93 ? 12.730 0.031 2.372 1.00 80.06 93 ARG A N 1
ATOM 668 C CA . ARG A 1 93 ? 12.089 -1.269 2.573 1.00 80.06 93 ARG A CA 1
ATOM 669 C C . ARG A 1 93 ? 11.922 -1.551 4.060 1.00 80.06 93 ARG A C 1
ATOM 671 O O . ARG A 1 93 ? 10.815 -1.861 4.479 1.00 80.06 93 ARG A O 1
ATOM 678 N N . GLU A 1 94 ? 12.966 -1.366 4.864 1.00 87.69 94 GLU A N 1
ATOM 679 C CA . GLU A 1 94 ? 12.891 -1.554 6.318 1.00 87.69 94 GLU A CA 1
ATOM 680 C C . GLU A 1 94 ? 11.845 -0.657 6.993 1.00 87.69 94 GLU A C 1
ATOM 682 O O . GLU A 1 94 ? 11.166 -1.092 7.926 1.00 87.69 94 GLU A O 1
ATOM 687 N N . VAL A 1 95 ? 11.695 0.595 6.548 1.00 89.88 95 VAL A N 1
ATOM 688 C CA . VAL A 1 95 ? 10.648 1.493 7.058 1.00 89.88 95 VAL A CA 1
ATOM 689 C C . VAL A 1 95 ? 9.263 0.939 6.729 1.00 89.88 95 VAL A C 1
ATOM 691 O O . VAL A 1 95 ? 8.431 0.820 7.627 1.00 89.88 95 VAL A O 1
ATOM 694 N N . VAL A 1 96 ? 9.022 0.542 5.480 1.00 91.31 96 VAL A N 1
ATOM 695 C CA . VAL A 1 96 ? 7.713 0.022 5.058 1.00 91.31 96 VAL A CA 1
ATOM 696 C C . VAL A 1 96 ? 7.373 -1.297 5.750 1.00 91.31 96 VAL A C 1
ATOM 698 O O . VAL A 1 96 ? 6.241 -1.462 6.197 1.00 91.31 96 VAL A O 1
ATOM 701 N N . GLU A 1 97 ? 8.338 -2.206 5.914 1.00 93.25 97 GLU A N 1
ATOM 702 C CA . GLU A 1 97 ? 8.137 -3.449 6.674 1.00 93.25 97 GLU A CA 1
ATOM 703 C C . GLU A 1 97 ? 7.743 -3.175 8.124 1.00 93.25 97 GLU A C 1
ATOM 705 O O . GLU A 1 97 ? 6.810 -3.776 8.654 1.00 93.25 97 GLU A O 1
ATOM 710 N N . ARG A 1 98 ? 8.437 -2.235 8.771 1.00 95.50 98 ARG A N 1
ATOM 711 C CA . ARG A 1 98 ? 8.183 -1.871 10.166 1.00 95.50 98 ARG A CA 1
ATOM 712 C C . ARG A 1 98 ? 6.790 -1.284 10.351 1.00 95.50 98 ARG A C 1
ATOM 714 O O . ARG A 1 98 ? 6.089 -1.669 11.284 1.00 95.50 98 ARG A O 1
ATOM 721 N N . VAL A 1 99 ? 6.385 -0.372 9.469 1.00 95.62 99 VAL A N 1
ATOM 722 C CA . VAL A 1 99 ? 5.063 0.260 9.541 1.00 95.62 99 VAL A CA 1
ATOM 723 C C . VAL A 1 99 ? 3.961 -0.749 9.210 1.00 95.62 99 VAL A C 1
ATOM 725 O O . VAL A 1 99 ? 2.944 -0.793 9.901 1.00 95.62 99 VAL A O 1
ATOM 728 N N . TYR A 1 100 ? 4.175 -1.630 8.229 1.00 96.88 100 TYR A N 1
ATOM 729 C CA . TYR A 1 100 ? 3.236 -2.714 7.937 1.00 96.88 100 TYR A CA 1
ATOM 730 C C . TYR A 1 100 ? 3.093 -3.688 9.117 1.00 96.88 100 TYR A C 1
ATOM 732 O O . TYR A 1 100 ? 1.984 -4.102 9.459 1.00 96.88 100 TYR A O 1
ATOM 740 N N . HIS A 1 101 ? 4.193 -4.014 9.800 1.00 97.38 101 HIS A N 1
ATOM 741 C CA . HIS A 1 101 ? 4.158 -4.823 11.016 1.00 97.38 101 HIS A CA 1
ATOM 742 C C . HIS A 1 101 ? 3.385 -4.128 12.148 1.00 97.38 101 HIS A C 1
ATOM 744 O O . HIS A 1 101 ? 2.553 -4.760 12.799 1.00 97.38 101 HIS A O 1
ATOM 750 N N . ALA A 1 102 ? 3.601 -2.827 12.361 1.00 97.62 102 ALA A N 1
ATOM 751 C CA . ALA A 1 102 ? 2.845 -2.048 13.341 1.00 97.62 102 ALA A CA 1
ATOM 752 C C . ALA A 1 102 ? 1.339 -2.038 13.026 1.00 97.62 102 ALA A C 1
ATOM 754 O O . ALA A 1 102 ? 0.521 -2.267 13.917 1.00 97.62 102 ALA A O 1
ATOM 755 N N . PHE A 1 103 ? 0.971 -1.872 11.752 1.00 98.25 103 PHE A N 1
ATOM 756 C CA . PHE A 1 103 ? -0.411 -2.016 11.296 1.00 98.25 103 PHE A CA 1
ATOM 757 C C . PHE A 1 103 ? -0.985 -3.399 11.617 1.00 98.25 103 PHE A C 1
ATOM 759 O O . PHE A 1 103 ? -2.090 -3.504 12.146 1.00 98.25 103 PHE A O 1
ATOM 766 N N . ARG A 1 104 ? -0.230 -4.467 11.345 1.00 98.12 104 ARG A N 1
ATOM 767 C CA . ARG A 1 104 ? -0.651 -5.843 11.626 1.00 98.12 104 ARG A CA 1
ATOM 768 C C . ARG A 1 104 ? -0.902 -6.110 13.109 1.00 98.12 104 ARG A C 1
ATOM 770 O O . ARG A 1 104 ? -1.847 -6.830 13.424 1.00 98.12 104 ARG A O 1
ATOM 777 N N . LEU A 1 105 ? -0.082 -5.545 13.993 1.00 98.00 105 LEU A N 1
ATOM 778 C CA . LEU A 1 105 ? -0.298 -5.625 15.438 1.00 98.00 105 LEU A CA 1
ATOM 779 C C . LEU A 1 105 ? -1.560 -4.860 15.850 1.00 98.00 105 LEU A C 1
ATOM 781 O O . LEU A 1 105 ? -2.433 -5.436 16.493 1.00 98.00 105 LEU A O 1
ATOM 785 N N . ALA A 1 106 ? -1.708 -3.611 15.398 1.00 97.94 106 ALA A N 1
ATOM 786 C CA . ALA A 1 106 ? -2.886 -2.796 15.696 1.00 97.94 106 ALA A CA 1
ATOM 787 C C . ALA A 1 106 ? -4.187 -3.430 15.171 1.00 97.94 106 ALA A C 1
ATOM 789 O O . ALA A 1 106 ? -5.233 -3.326 15.808 1.00 97.94 106 ALA A O 1
ATOM 790 N N . TYR A 1 107 ? -4.131 -4.119 14.027 1.00 97.69 107 TYR A N 1
ATOM 791 C CA . TYR A 1 107 ? -5.259 -4.880 13.494 1.00 97.69 107 TYR A CA 1
ATOM 792 C C . TYR A 1 107 ? -5.643 -6.048 14.406 1.00 97.69 107 TYR A C 1
ATOM 794 O O . TYR A 1 107 ? -6.819 -6.198 14.722 1.00 97.69 107 TYR A O 1
ATOM 802 N N . ALA A 1 108 ? -4.669 -6.839 14.864 1.00 97.12 108 ALA A N 1
ATOM 803 C CA . ALA A 1 108 ? -4.933 -7.962 15.761 1.00 97.12 108 ALA A CA 1
ATOM 804 C C . ALA A 1 108 ? -5.524 -7.493 17.102 1.00 97.12 108 ALA A C 1
ATOM 806 O O . ALA A 1 108 ? -6.464 -8.097 17.614 1.00 97.12 108 ALA A O 1
ATOM 807 N N . GLU A 1 109 ? -5.022 -6.385 17.652 1.00 96.94 109 GLU A N 1
ATOM 808 C CA . GLU A 1 109 ? -5.598 -5.773 18.853 1.00 96.94 109 GLU A CA 1
ATOM 809 C C . GLU A 1 109 ? -7.035 -5.293 18.608 1.00 96.94 109 GLU A C 1
ATOM 811 O O . GLU A 1 109 ? -7.923 -5.538 19.428 1.00 96.94 109 GLU A O 1
ATOM 816 N N . ALA A 1 110 ? -7.288 -4.644 17.467 1.00 96.00 110 ALA A N 1
ATOM 817 C CA . ALA A 1 110 ? -8.620 -4.177 17.100 1.00 96.00 110 ALA A CA 1
ATOM 818 C C . ALA A 1 110 ? -9.606 -5.330 16.919 1.00 96.00 110 ALA A C 1
ATOM 820 O O . ALA A 1 110 ? -10.738 -5.212 17.374 1.00 96.00 110 ALA A O 1
ATOM 821 N N . GLU A 1 111 ? -9.181 -6.443 16.321 1.00 94.75 111 GLU A N 1
ATOM 822 C CA . GLU A 1 111 ? -9.996 -7.650 16.159 1.00 94.75 111 GLU A CA 1
ATOM 823 C C . GLU A 1 111 ? -10.448 -8.222 17.514 1.00 94.75 111 GLU A C 1
ATOM 825 O O . GLU A 1 111 ? -11.597 -8.634 17.654 1.00 94.75 111 GLU A O 1
ATOM 830 N N . LEU A 1 112 ? -9.590 -8.166 18.540 1.00 93.00 112 LEU A N 1
ATOM 831 C CA . LEU A 1 112 ? -9.925 -8.614 19.898 1.00 93.00 112 LEU A CA 1
ATOM 832 C C . LEU A 1 112 ? -10.864 -7.652 20.638 1.00 93.00 112 LEU A C 1
ATOM 834 O O . LEU A 1 112 ? -11.719 -8.087 21.411 1.00 93.00 112 LEU A O 1
ATOM 838 N N . ALA A 1 113 ? -10.688 -6.344 20.449 1.00 91.62 113 ALA A N 1
ATOM 839 C CA . ALA A 1 113 ? -11.465 -5.327 21.156 1.00 91.62 113 ALA A CA 1
ATOM 840 C C . ALA A 1 113 ? -12.817 -5.018 20.485 1.00 91.62 113 ALA A C 1
ATOM 842 O O . ALA A 1 113 ? -13.721 -4.473 21.136 1.00 91.62 113 ALA A O 1
ATOM 843 N N . ALA A 1 114 ? -12.956 -5.339 19.195 1.00 89.75 114 ALA A N 1
ATOM 844 C CA . ALA A 1 114 ? -14.076 -4.941 18.357 1.00 89.75 114 ALA A CA 1
ATOM 845 C C . ALA A 1 114 ? -15.446 -5.337 18.940 1.00 89.75 114 ALA A C 1
ATOM 847 O O . ALA A 1 114 ? -15.653 -6.465 19.391 1.00 89.75 114 ALA A O 1
ATOM 848 N N . PRO A 1 115 ? -16.428 -4.422 18.914 1.00 88.62 115 PRO A N 1
ATOM 849 C CA . PRO A 1 115 ? -17.836 -4.772 19.049 1.00 88.62 115 PRO A CA 1
ATOM 850 C C . PRO A 1 115 ? -18.281 -5.795 17.994 1.00 88.62 115 PRO A C 1
ATOM 852 O O . PRO A 1 115 ? -17.844 -5.738 16.844 1.00 88.62 115 PRO A O 1
ATOM 855 N N . HIS A 1 116 ? -19.220 -6.668 18.368 1.00 85.50 116 HIS A N 1
ATOM 856 C CA . HIS A 1 116 ? -19.877 -7.577 17.427 1.00 85.50 116 HIS A CA 1
ATOM 857 C C . HIS A 1 116 ? -20.473 -6.818 16.235 1.00 85.50 116 HIS A C 1
ATOM 859 O O . HIS A 1 116 ? -21.126 -5.785 16.412 1.00 85.50 116 HIS A O 1
ATOM 865 N N . GLY A 1 117 ? -20.282 -7.355 15.031 1.00 86.94 117 GLY A N 1
ATOM 866 C CA . GLY A 1 117 ? -20.770 -6.772 13.781 1.00 86.94 117 GLY A CA 1
ATOM 867 C C . GLY A 1 117 ? -19.790 -5.813 13.096 1.00 86.94 117 GLY A C 1
ATOM 868 O O . GLY A 1 117 ? -20.141 -5.242 12.065 1.00 86.94 117 GLY A O 1
ATOM 869 N N . MET A 1 118 ? -18.583 -5.613 13.639 1.00 93.75 118 MET A N 1
ATOM 870 C CA . MET A 1 118 ? -17.519 -4.820 13.001 1.00 93.75 118 MET A CA 1
ATOM 871 C C . MET A 1 118 ? -16.502 -5.667 12.219 1.00 93.75 118 MET A C 1
ATOM 873 O O . MET A 1 118 ? -15.614 -5.111 11.569 1.00 93.75 118 MET A O 1
ATOM 877 N N . GLU A 1 119 ? -16.626 -6.994 12.243 1.00 93.75 119 GLU A N 1
ATOM 878 C CA . GLU A 1 119 ? -15.647 -7.938 11.693 1.00 93.75 119 GLU A CA 1
ATOM 879 C C . GLU A 1 119 ? -15.439 -7.729 10.186 1.00 93.75 119 GLU A C 1
ATOM 881 O O . GLU A 1 119 ? -14.308 -7.715 9.697 1.00 93.75 119 GLU A O 1
ATOM 886 N N . SER A 1 120 ? -16.523 -7.499 9.441 1.00 94.88 120 SER A N 1
ATOM 887 C CA . SER A 1 120 ? -16.474 -7.264 7.993 1.00 94.88 120 SER A CA 1
ATOM 888 C C . SER A 1 120 ? -15.738 -5.969 7.637 1.00 94.88 120 SER A C 1
ATOM 890 O O . SER A 1 120 ? -14.922 -5.952 6.714 1.00 94.88 120 SER A O 1
ATOM 892 N N . VAL A 1 121 ? -15.973 -4.897 8.397 1.00 96.31 121 VAL A N 1
ATOM 893 C CA . VAL A 1 121 ? -15.361 -3.581 8.168 1.00 96.31 121 VAL A CA 1
ATOM 894 C C . VAL A 1 121 ? -13.871 -3.604 8.516 1.00 96.31 121 VAL A C 1
ATOM 896 O O . VAL A 1 121 ? -13.049 -3.070 7.768 1.00 96.31 121 VAL A O 1
ATOM 899 N N . LEU A 1 122 ? -13.497 -4.285 9.605 1.00 96.69 122 LEU A N 1
ATOM 900 C CA . LEU A 1 122 ? -12.095 -4.515 9.961 1.00 96.69 122 LEU A CA 1
ATOM 901 C C . LEU A 1 122 ? -11.381 -5.361 8.901 1.00 96.69 122 LEU A C 1
ATOM 903 O O . LEU A 1 122 ? -10.304 -4.984 8.434 1.00 96.69 122 LEU A O 1
ATOM 907 N N . THR A 1 123 ? -12.006 -6.451 8.454 1.00 96.88 123 THR A N 1
ATOM 908 C CA . THR A 1 123 ? -11.462 -7.320 7.399 1.00 96.88 123 THR A CA 1
ATOM 909 C C . THR A 1 123 ? -11.234 -6.543 6.104 1.00 96.88 123 THR A C 1
ATOM 911 O O . THR A 1 123 ? -10.187 -6.688 5.467 1.00 96.88 123 THR A O 1
ATOM 914 N N . ARG A 1 124 ? -12.175 -5.669 5.723 1.00 97.12 124 ARG A N 1
ATOM 915 C CA . ARG A 1 124 ? -12.032 -4.801 4.548 1.00 97.12 124 ARG A CA 1
ATOM 916 C C . ARG A 1 124 ? -10.849 -3.845 4.690 1.00 97.12 124 ARG A C 1
ATOM 918 O O . ARG A 1 124 ? -10.056 -3.741 3.756 1.00 97.12 124 ARG A O 1
ATOM 925 N N . MET A 1 125 ? -10.699 -3.185 5.843 1.00 97.62 125 MET A N 1
ATOM 926 C CA . MET A 1 125 ? -9.544 -2.321 6.119 1.00 97.62 125 MET A CA 1
ATOM 927 C C . MET A 1 125 ? -8.225 -3.090 5.957 1.00 97.62 125 MET A C 1
ATOM 929 O O . MET A 1 125 ? -7.332 -2.643 5.238 1.00 97.62 125 MET A O 1
ATOM 933 N N . ASN A 1 126 ? -8.129 -4.282 6.551 1.00 97.69 126 ASN A N 1
ATOM 934 C CA . ASN A 1 126 ? -6.956 -5.147 6.424 1.00 97.69 126 ASN A CA 1
ATOM 935 C C . ASN A 1 126 ? -6.659 -5.545 4.978 1.00 97.69 126 ASN A C 1
ATOM 937 O O . ASN A 1 126 ? -5.526 -5.405 4.523 1.00 97.69 126 ASN A O 1
ATOM 941 N N . SER A 1 127 ? -7.677 -5.977 4.234 1.00 97.38 127 SER A N 1
ATOM 942 C CA . SER A 1 127 ? -7.534 -6.351 2.827 1.00 97.38 127 SER A CA 1
ATOM 943 C C . SER A 1 127 ? -7.003 -5.195 1.975 1.00 97.38 127 SER A C 1
ATOM 945 O O . SER A 1 127 ? -6.090 -5.388 1.170 1.00 97.38 127 SER A O 1
ATOM 947 N N . VAL A 1 128 ? -7.516 -3.979 2.181 1.00 96.88 128 VAL A N 1
ATOM 948 C CA . VAL A 1 128 ? -7.086 -2.806 1.412 1.00 96.88 128 VAL A CA 1
ATOM 949 C C . VAL A 1 128 ? -5.646 -2.409 1.740 1.00 96.88 128 VAL A C 1
ATOM 951 O O . VAL A 1 128 ? -4.866 -2.184 0.813 1.00 96.88 128 VAL A O 1
ATOM 954 N N . VAL A 1 129 ? -5.270 -2.366 3.022 1.00 96.88 129 VAL A N 1
ATOM 955 C CA . VAL A 1 129 ? -3.900 -2.014 3.437 1.00 96.88 129 VAL A CA 1
ATOM 956 C C . VAL A 1 129 ? -2.898 -3.086 3.002 1.00 96.88 129 VAL A C 1
ATOM 958 O O . VAL A 1 129 ? -1.858 -2.754 2.436 1.00 96.88 129 VAL A O 1
ATOM 961 N N . MET A 1 130 ? -3.219 -4.373 3.179 1.00 95.75 130 MET A N 1
ATOM 962 C CA . MET A 1 130 ? -2.392 -5.483 2.686 1.00 95.75 130 MET A CA 1
ATOM 963 C C . MET A 1 130 ? -2.241 -5.429 1.162 1.00 95.75 130 MET A C 1
ATOM 965 O O . MET A 1 130 ? -1.138 -5.609 0.644 1.00 95.75 130 MET A O 1
ATOM 969 N N . GLY A 1 131 ? -3.331 -5.145 0.447 1.00 92.06 131 GLY A N 1
ATOM 970 C CA . GLY A 1 131 ? -3.324 -4.949 -0.996 1.00 92.06 131 GLY A CA 1
ATOM 971 C C . GLY A 1 131 ? -2.365 -3.836 -1.409 1.00 92.06 131 GLY A C 1
ATOM 972 O O . GLY A 1 131 ? -1.450 -4.091 -2.185 1.00 92.06 131 GLY A O 1
ATOM 973 N N . ALA A 1 132 ? -2.509 -2.641 -0.829 1.00 92.19 132 ALA A N 1
ATOM 974 C CA . ALA A 1 132 ? -1.629 -1.503 -1.098 1.00 92.19 132 ALA A CA 1
ATOM 975 C C . ALA A 1 132 ? -0.151 -1.815 -0.796 1.00 92.19 132 ALA A C 1
ATOM 977 O O . ALA A 1 132 ? 0.709 -1.563 -1.638 1.00 92.19 132 ALA A O 1
ATOM 978 N N . TYR A 1 133 ? 0.141 -2.437 0.351 1.00 93.56 133 TYR A N 1
ATOM 979 C CA . TYR A 1 133 ? 1.495 -2.865 0.716 1.00 93.56 133 TYR A CA 1
ATOM 980 C C . TYR A 1 133 ? 2.085 -3.863 -0.289 1.00 93.56 133 TYR A C 1
ATOM 982 O O . TYR A 1 133 ? 3.196 -3.660 -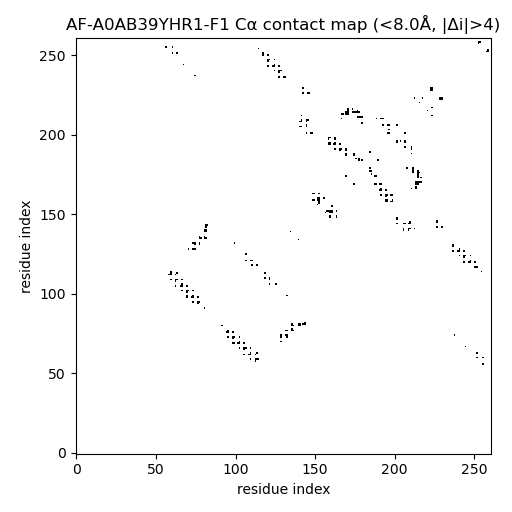0.783 1.00 93.56 133 TYR A O 1
ATOM 990 N N . SER A 1 134 ? 1.343 -4.921 -0.630 1.00 90.56 134 SER A N 1
ATOM 991 C CA . SER A 1 134 ? 1.817 -5.955 -1.558 1.00 90.56 134 SER A CA 1
ATOM 992 C C . SER A 1 134 ? 2.079 -5.393 -2.959 1.00 90.56 134 SER A C 1
ATOM 994 O O . SER A 1 134 ? 3.121 -5.680 -3.554 1.00 90.56 134 SER A O 1
ATOM 996 N N . SER A 1 135 ? 1.186 -4.527 -3.450 1.00 87.25 135 SER A N 1
ATOM 997 C CA . SER A 1 135 ? 1.339 -3.842 -4.732 1.00 87.25 135 SER A CA 1
ATOM 998 C C . SER A 1 135 ? 2.543 -2.903 -4.721 1.00 87.25 135 SER A C 1
ATOM 1000 O O . SER A 1 135 ? 3.380 -2.995 -5.617 1.00 87.25 135 SER A O 1
ATOM 1002 N N . ALA A 1 136 ? 2.693 -2.069 -3.688 1.00 88.62 136 ALA A N 1
ATOM 1003 C CA . ALA A 1 136 ? 3.818 -1.146 -3.572 1.00 88.62 136 ALA A CA 1
ATOM 1004 C C . ALA A 1 136 ? 5.159 -1.878 -3.513 1.00 88.62 136 ALA A C 1
ATOM 1006 O O . ALA A 1 136 ? 6.079 -1.554 -4.264 1.00 88.62 136 ALA A O 1
ATOM 1007 N N . ARG A 1 137 ? 5.260 -2.929 -2.693 1.00 86.50 137 ARG A N 1
ATOM 1008 C CA . ARG A 1 137 ? 6.478 -3.739 -2.579 1.00 86.50 137 ARG A CA 1
ATOM 1009 C C . ARG A 1 137 ? 6.855 -4.414 -3.900 1.00 86.50 137 ARG A C 1
ATOM 1011 O O . ARG A 1 137 ? 8.040 -4.496 -4.221 1.00 86.50 137 ARG A O 1
ATOM 1018 N N . GLY A 1 138 ? 5.866 -4.913 -4.641 1.00 80.75 138 GLY A N 1
ATOM 1019 C CA . GLY A 1 138 ? 6.086 -5.606 -5.910 1.00 80.75 138 GLY A CA 1
ATOM 1020 C C . GLY A 1 138 ? 6.377 -4.675 -7.087 1.00 80.75 138 GLY A C 1
ATOM 1021 O O . GLY A 1 138 ? 7.164 -5.035 -7.958 1.00 80.75 138 GLY A O 1
ATOM 1022 N N . ARG A 1 139 ? 5.754 -3.491 -7.130 1.00 81.56 139 ARG A N 1
ATOM 1023 C CA . ARG A 1 139 ? 5.738 -2.641 -8.332 1.00 81.56 139 ARG A CA 1
ATOM 1024 C C . ARG A 1 139 ? 6.570 -1.375 -8.238 1.00 81.56 139 ARG A C 1
ATOM 1026 O O . ARG A 1 139 ? 7.169 -0.987 -9.238 1.00 81.56 139 ARG A O 1
ATOM 1033 N N . ALA A 1 140 ? 6.664 -0.756 -7.062 1.00 86.69 140 ALA A N 1
ATOM 1034 C CA . ALA A 1 140 ? 7.358 0.521 -6.917 1.00 86.69 140 ALA A CA 1
ATOM 1035 C C . ALA A 1 140 ? 8.818 0.501 -7.419 1.00 86.69 140 ALA A C 1
ATOM 1037 O O . ALA A 1 140 ? 9.221 1.468 -8.064 1.00 86.69 140 ALA A O 1
ATOM 1038 N N . PRO A 1 141 ? 9.624 -0.567 -7.213 1.00 86.19 141 PRO A N 1
ATOM 1039 C CA . PRO A 1 141 ? 10.976 -0.625 -7.773 1.00 86.19 141 PRO A CA 1
ATOM 1040 C C . PRO A 1 141 ? 10.996 -0.527 -9.305 1.00 86.19 141 PRO A C 1
ATOM 1042 O O . PRO A 1 141 ? 11.763 0.256 -9.862 1.00 86.19 141 PRO A O 1
ATOM 1045 N N . THR A 1 142 ? 10.124 -1.277 -9.980 1.00 85.44 142 THR A N 1
ATOM 1046 C CA . THR A 1 142 ? 10.016 -1.274 -11.444 1.00 85.44 142 THR A CA 1
ATOM 1047 C C . THR A 1 142 ? 9.517 0.068 -11.964 1.00 85.44 142 THR A C 1
ATOM 1049 O O . THR A 1 142 ? 10.080 0.601 -12.913 1.00 85.44 142 THR A O 1
ATOM 1052 N N . GLU A 1 143 ? 8.505 0.656 -11.327 1.00 85.69 143 GLU A N 1
ATOM 1053 C CA . GLU A 1 143 ? 7.980 1.967 -11.724 1.00 85.69 143 GLU A CA 1
ATOM 1054 C C . GLU A 1 143 ? 9.012 3.087 -11.564 1.00 85.69 143 GLU A C 1
ATOM 1056 O O . GLU A 1 143 ? 9.079 3.988 -12.400 1.00 85.69 143 GLU A O 1
ATOM 1061 N N . ARG A 1 144 ? 9.858 3.022 -10.528 1.00 86.44 144 ARG A N 1
ATOM 1062 C CA . ARG A 1 144 ? 10.987 3.950 -10.375 1.00 86.44 144 ARG A CA 1
ATOM 1063 C C . ARG A 1 144 ? 12.024 3.773 -11.479 1.00 86.44 144 ARG A C 1
ATOM 1065 O O . ARG A 1 144 ? 12.488 4.771 -12.020 1.00 86.44 144 ARG A O 1
ATOM 1072 N N . ALA A 1 145 ? 12.354 2.534 -11.843 1.00 87.94 145 ALA A N 1
ATOM 1073 C CA . ALA A 1 145 ? 13.273 2.262 -12.947 1.00 87.94 145 ALA A CA 1
ATOM 1074 C C . ALA A 1 145 ? 12.712 2.762 -14.291 1.00 87.94 145 ALA A C 1
ATOM 1076 O O . ALA A 1 145 ? 13.430 3.403 -15.056 1.00 87.94 145 ALA A O 1
ATOM 1077 N N . LEU A 1 146 ? 11.415 2.544 -14.547 1.00 87.38 146 LEU A N 1
ATOM 1078 C CA . LEU A 1 146 ? 10.721 3.072 -15.726 1.00 87.38 146 LEU A CA 1
ATOM 1079 C C . LEU A 1 146 ? 10.743 4.597 -15.747 1.00 87.38 146 LEU A C 1
ATOM 1081 O O . LEU A 1 146 ? 11.055 5.178 -16.779 1.00 87.38 146 LEU A O 1
ATOM 1085 N N . ARG A 1 147 ? 10.466 5.249 -14.611 1.00 87.31 147 ARG A N 1
ATOM 1086 C CA . ARG A 1 147 ? 10.509 6.711 -14.501 1.00 87.31 147 ARG A CA 1
ATOM 1087 C C . ARG A 1 147 ? 11.904 7.266 -14.773 1.00 87.31 147 ARG A C 1
ATOM 1089 O O . ARG A 1 147 ? 12.013 8.215 -15.537 1.00 87.31 147 ARG A O 1
ATOM 1096 N N . ALA A 1 148 ? 12.943 6.665 -14.195 1.00 88.81 148 ALA A N 1
ATOM 1097 C CA . ALA A 1 148 ? 14.323 7.079 -14.431 1.00 88.81 148 ALA A CA 1
ATOM 1098 C C . ALA A 1 148 ? 14.695 6.962 -15.919 1.00 88.81 148 ALA A C 1
ATOM 1100 O O . ALA A 1 148 ? 15.256 7.892 -16.491 1.00 88.81 148 ALA A O 1
ATOM 1101 N N . LEU A 1 149 ? 14.323 5.857 -16.573 1.00 90.25 149 LEU A N 1
ATOM 1102 C CA . LEU A 1 149 ? 14.532 5.677 -18.011 1.00 90.25 149 LEU A CA 1
ATOM 1103 C C . LEU A 1 149 ? 13.727 6.690 -18.852 1.00 90.25 149 LEU A C 1
ATOM 1105 O O . LEU A 1 149 ? 14.229 7.227 -19.841 1.00 90.25 149 LEU A O 1
ATOM 1109 N N . ASP A 1 150 ? 12.489 6.981 -18.453 1.00 88.56 150 ASP A N 1
ATOM 1110 C CA . ASP A 1 150 ? 11.633 7.986 -19.087 1.00 88.56 150 ASP A CA 1
ATOM 1111 C C . ASP A 1 150 ? 12.211 9.400 -18.982 1.00 88.56 150 ASP A C 1
ATOM 1113 O O . ASP A 1 150 ? 12.169 10.154 -19.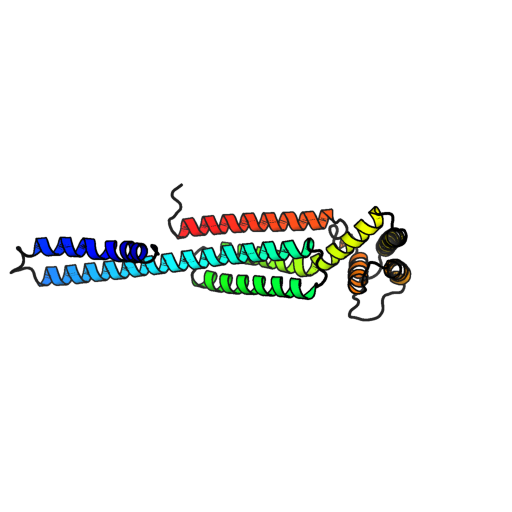954 1.00 88.56 150 ASP A O 1
ATOM 1117 N N . GLU A 1 151 ? 12.740 9.763 -17.814 1.00 89.81 151 GLU A N 1
ATOM 1118 C CA . GLU A 1 151 ? 13.399 11.046 -17.566 1.00 89.81 151 GLU A CA 1
ATOM 1119 C C . GLU A 1 151 ? 14.637 11.197 -18.453 1.00 89.81 151 GLU A C 1
ATOM 1121 O O . GLU A 1 151 ? 14.730 12.180 -19.184 1.00 89.81 151 GLU A O 1
ATOM 1126 N N . LEU A 1 152 ? 15.508 10.183 -18.506 1.00 90.12 152 LEU A N 1
ATOM 1127 C CA . LEU A 1 152 ? 16.684 10.170 -19.388 1.00 90.12 152 LEU A CA 1
ATOM 1128 C C . LEU A 1 152 ? 16.309 10.366 -20.860 1.00 90.12 152 LEU A C 1
ATOM 1130 O O . LEU A 1 152 ? 16.887 11.193 -21.565 1.00 90.12 152 LEU A O 1
ATOM 1134 N N . SER A 1 153 ? 15.291 9.641 -21.321 1.00 88.94 153 SER A N 1
ATOM 1135 C CA . SER A 1 153 ? 14.800 9.755 -22.693 1.00 88.94 153 SER A CA 1
ATOM 1136 C C . SER A 1 153 ? 14.266 11.159 -23.013 1.00 88.94 153 SER A C 1
ATOM 1138 O O . SER A 1 153 ? 14.515 11.660 -24.114 1.00 88.94 153 SER A O 1
ATOM 1140 N N . ARG A 1 154 ? 13.568 11.805 -22.064 1.00 88.88 154 ARG A N 1
ATOM 1141 C CA . ARG A 1 154 ? 13.064 13.187 -22.195 1.00 88.88 154 ARG A CA 1
ATOM 1142 C C . ARG A 1 154 ? 14.176 14.233 -22.139 1.00 88.88 154 ARG A C 1
ATOM 1144 O O . ARG A 1 154 ? 14.063 15.250 -22.813 1.00 88.88 154 ARG A O 1
ATOM 1151 N N . GLU A 1 155 ? 15.233 13.980 -21.371 1.00 92.25 155 GLU A N 1
ATOM 1152 C CA . GLU A 1 155 ? 16.442 14.814 -21.305 1.00 92.25 155 GLU A CA 1
ATOM 1153 C C . GLU A 1 155 ? 17.281 14.750 -22.599 1.00 92.25 155 GLU A C 1
ATOM 1155 O O . GLU A 1 155 ? 18.221 15.525 -22.759 1.00 92.25 155 GLU A O 1
ATOM 1160 N N . GLY A 1 156 ? 16.928 13.870 -23.544 1.00 89.44 156 GLY A N 1
ATOM 1161 C CA . GLY A 1 156 ? 17.623 13.716 -24.823 1.00 89.44 156 GLY A CA 1
ATOM 1162 C C . GLY A 1 156 ? 18.803 12.743 -24.778 1.00 89.44 156 GLY A C 1
ATOM 1163 O O . GLY A 1 156 ? 19.616 12.742 -25.700 1.00 89.44 156 GLY A O 1
ATOM 1164 N N . ASP A 1 157 ? 18.905 11.912 -23.735 1.00 92.88 157 ASP A N 1
ATOM 1165 C CA . ASP A 1 157 ? 19.930 10.873 -23.641 1.00 92.88 157 ASP A CA 1
ATOM 1166 C C . ASP A 1 157 ? 19.699 9.794 -24.712 1.00 92.88 157 ASP A C 1
ATOM 1168 O O . ASP A 1 157 ? 18.688 9.082 -24.705 1.00 92.88 157 ASP A O 1
ATOM 1172 N N . SER A 1 158 ? 20.637 9.677 -25.655 1.00 94.25 158 SER A N 1
ATOM 1173 C CA . SER A 1 158 ? 20.513 8.762 -26.794 1.00 94.25 158 SER A CA 1
ATOM 1174 C C . SER A 1 158 ? 20.515 7.295 -26.363 1.00 94.25 158 SER A C 1
ATOM 1176 O O . SER A 1 158 ? 19.767 6.498 -26.929 1.00 94.25 158 SER A O 1
ATOM 1178 N N . ALA A 1 159 ? 21.288 6.940 -25.331 1.00 93.25 159 ALA A N 1
ATOM 1179 C CA . ALA A 1 159 ? 21.297 5.594 -24.766 1.00 93.25 159 ALA A CA 1
ATOM 1180 C C . ALA A 1 159 ? 19.944 5.255 -24.116 1.00 93.25 159 ALA A C 1
ATOM 1182 O O . ALA A 1 159 ? 19.387 4.188 -24.368 1.00 93.25 159 ALA A O 1
ATOM 1183 N N . GLY A 1 160 ? 19.363 6.179 -23.346 1.00 92.88 160 GLY A N 1
ATOM 1184 C CA . GLY A 1 160 ? 18.032 6.039 -22.759 1.00 92.88 160 GLY A CA 1
ATOM 1185 C C . GLY A 1 160 ? 16.925 5.885 -23.808 1.00 92.88 160 GLY A C 1
ATOM 1186 O O . GLY A 1 160 ? 16.036 5.048 -23.649 1.00 92.88 160 GLY A O 1
ATOM 1187 N N . GLN A 1 161 ? 16.990 6.631 -24.916 1.00 93.44 161 GLN A N 1
ATOM 1188 C CA . GLN A 1 161 ? 16.057 6.470 -26.040 1.00 93.44 161 GLN A CA 1
ATOM 1189 C C . GLN A 1 161 ? 16.191 5.090 -26.700 1.00 93.44 161 GLN A C 1
ATOM 1191 O O . GLN A 1 161 ? 15.193 4.383 -26.846 1.00 93.44 161 GLN A O 1
ATOM 1196 N N . GLN A 1 162 ? 17.419 4.664 -27.011 1.00 94.31 162 GLN A N 1
ATOM 1197 C CA . GLN A 1 162 ? 17.691 3.345 -27.592 1.00 94.31 162 GLN A CA 1
ATOM 1198 C C . GLN A 1 162 ? 17.231 2.202 -26.679 1.00 94.31 162 GLN A C 1
ATOM 1200 O O . GLN A 1 162 ? 16.634 1.235 -27.151 1.00 94.31 162 GLN A O 1
ATOM 1205 N N . ALA A 1 163 ? 17.446 2.324 -25.367 1.00 93.88 163 ALA A N 1
ATOM 1206 C CA . ALA A 1 163 ? 16.983 1.348 -24.388 1.00 93.88 163 ALA A CA 1
ATOM 1207 C C . ALA A 1 163 ? 15.452 1.238 -24.347 1.00 93.88 163 ALA A C 1
ATOM 1209 O O . ALA A 1 163 ? 14.921 0.125 -24.315 1.00 93.88 163 ALA A O 1
ATOM 1210 N N . LYS A 1 164 ? 14.722 2.361 -24.410 1.00 91.12 164 LYS A N 1
ATOM 1211 C CA . LYS A 1 164 ? 13.251 2.336 -24.497 1.00 91.12 164 LYS A CA 1
ATOM 1212 C C . LYS A 1 164 ? 12.757 1.644 -25.760 1.00 91.12 164 LYS A C 1
ATOM 1214 O O . LYS A 1 164 ? 11.834 0.834 -25.687 1.00 91.12 164 LYS A O 1
ATOM 1219 N N . GLU A 1 165 ? 13.364 1.943 -26.902 1.00 91.31 165 GLU A N 1
ATOM 1220 C CA . GLU A 1 165 ? 12.995 1.308 -28.165 1.00 91.31 165 GLU A CA 1
ATOM 1221 C C . GLU A 1 165 ? 13.277 -0.197 -28.161 1.00 91.31 165 GLU A C 1
ATOM 1223 O O . GLU A 1 165 ? 12.436 -0.977 -28.606 1.00 91.31 165 GLU A O 1
ATOM 1228 N N . ALA A 1 166 ? 14.422 -0.620 -27.621 1.00 92.75 166 ALA A N 1
ATOM 1229 C CA . ALA A 1 166 ? 14.771 -2.033 -27.515 1.00 92.75 166 ALA A CA 1
ATOM 1230 C C . ALA A 1 166 ? 13.795 -2.796 -26.601 1.00 92.75 166 ALA A C 1
ATOM 1232 O O . ALA A 1 166 ? 13.376 -3.902 -26.939 1.0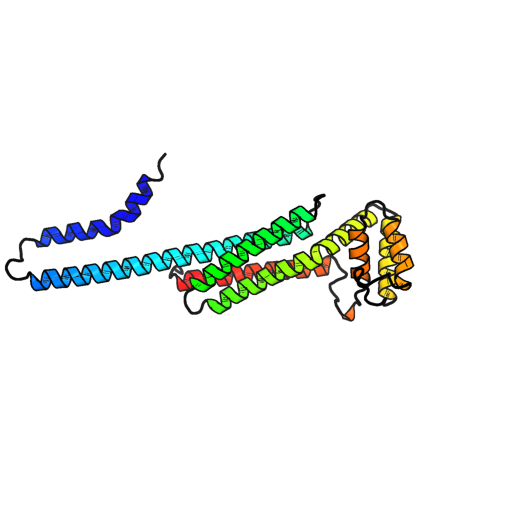0 92.75 166 ALA A O 1
ATOM 1233 N N . LEU A 1 167 ? 13.357 -2.197 -25.483 1.00 90.50 167 LEU A N 1
ATOM 1234 C CA . LEU A 1 167 ? 12.324 -2.789 -24.622 1.00 90.50 167 LEU A CA 1
ATOM 1235 C C . LEU A 1 167 ? 10.962 -2.888 -25.322 1.00 90.50 167 LEU A C 1
ATOM 1237 O O . LEU A 1 167 ? 10.260 -3.886 -25.157 1.00 90.50 167 LEU A O 1
ATOM 1241 N N . ALA A 1 168 ? 10.596 -1.884 -26.124 1.00 87.31 168 ALA A N 1
ATOM 1242 C CA . ALA A 1 168 ? 9.375 -1.926 -26.924 1.00 87.31 168 ALA A CA 1
ATOM 1243 C C . ALA A 1 168 ? 9.434 -3.034 -27.992 1.00 87.31 168 ALA A C 1
ATOM 1245 O O . ALA A 1 168 ? 8.467 -3.780 -28.150 1.00 87.31 168 ALA A O 1
ATOM 1246 N N . ARG A 1 169 ? 10.579 -3.195 -28.675 1.00 88.94 169 ARG A N 1
ATOM 1247 C CA . ARG A 1 169 ? 10.807 -4.277 -29.649 1.00 88.94 169 ARG A CA 1
ATOM 1248 C C . ARG A 1 169 ? 10.760 -5.660 -29.002 1.00 88.94 169 ARG A C 1
ATOM 1250 O O . ARG A 1 169 ? 10.061 -6.530 -29.514 1.00 88.94 169 ARG A O 1
ATOM 1257 N N . LEU A 1 170 ? 11.435 -5.842 -27.864 1.00 88.31 170 LEU A N 1
ATOM 1258 C CA . LEU A 1 170 ? 11.436 -7.097 -27.103 1.00 88.31 170 LEU A CA 1
ATOM 1259 C C . LEU A 1 170 ? 10.011 -7.557 -26.774 1.00 88.31 170 LEU A C 1
ATOM 1261 O O . LEU A 1 170 ? 9.663 -8.725 -26.939 1.00 88.31 170 LEU A O 1
ATOM 1265 N N . ARG A 1 171 ? 9.170 -6.618 -26.337 1.00 80.88 171 ARG A N 1
ATOM 1266 C CA . ARG A 1 171 ? 7.777 -6.910 -26.014 1.00 80.88 171 ARG A CA 1
ATOM 1267 C C . ARG A 1 171 ? 6.935 -7.192 -27.252 1.00 80.88 171 ARG A C 1
ATOM 1269 O O . ARG A 1 171 ? 6.167 -8.148 -27.246 1.00 80.88 171 ARG A O 1
ATOM 1276 N N . ALA A 1 172 ? 7.078 -6.389 -28.307 1.00 84.00 172 ALA A N 1
ATOM 1277 C CA . ALA A 1 172 ? 6.362 -6.598 -29.566 1.00 84.00 172 ALA A CA 1
ATOM 1278 C C . ALA A 1 172 ? 6.685 -7.963 -30.196 1.00 84.00 172 ALA A C 1
ATOM 1280 O O . ALA A 1 172 ? 5.830 -8.559 -30.847 1.00 84.00 172 ALA A O 1
ATOM 1281 N N . ALA A 1 173 ? 7.893 -8.480 -29.958 1.00 85.31 173 ALA A N 1
ATOM 1282 C CA . ALA A 1 173 ? 8.303 -9.819 -30.363 1.00 85.31 173 ALA A CA 1
ATOM 1283 C C . ALA A 1 173 ? 7.664 -10.949 -29.529 1.00 85.31 173 ALA A C 1
ATOM 1285 O O . ALA A 1 173 ? 7.833 -12.115 -29.873 1.00 85.31 173 ALA A O 1
ATOM 1286 N N . GLY A 1 174 ? 6.940 -10.634 -28.447 1.00 81.50 174 GLY A N 1
ATOM 1287 C CA . GLY A 1 174 ? 6.317 -11.631 -27.576 1.00 81.50 174 GLY A CA 1
ATOM 1288 C C . GLY A 1 174 ? 7.342 -12.480 -26.826 1.00 81.50 174 GLY A C 1
ATOM 1289 O O . GLY A 1 174 ? 7.146 -13.686 -26.685 1.00 81.50 174 GLY A O 1
ATOM 1290 N N . ALA A 1 175 ? 8.451 -11.868 -26.392 1.00 82.75 175 ALA A N 1
ATOM 1291 C CA . ALA A 1 175 ? 9.527 -12.580 -25.713 1.00 82.75 175 ALA A CA 1
ATOM 1292 C C . ALA A 1 175 ? 9.004 -13.400 -24.516 1.00 82.75 175 ALA A C 1
ATOM 1294 O O . ALA A 1 175 ? 8.130 -12.933 -23.779 1.00 82.75 175 ALA A O 1
ATOM 1295 N N . PRO A 1 176 ? 9.533 -14.618 -24.295 1.00 81.88 176 PRO A N 1
ATOM 1296 C CA . PRO A 1 176 ? 9.057 -15.487 -23.228 1.00 81.88 176 PRO A CA 1
ATOM 1297 C C . PRO A 1 176 ? 9.288 -14.849 -21.859 1.00 81.88 176 PRO A C 1
ATOM 1299 O O . PRO A 1 176 ? 10.294 -14.168 -21.643 1.00 81.88 176 PRO A O 1
ATOM 1302 N N . LEU A 1 177 ? 8.386 -15.125 -20.911 1.00 81.44 177 LEU A N 1
ATOM 1303 C CA . LEU A 1 177 ? 8.550 -14.719 -19.517 1.00 81.44 177 LEU A CA 1
ATOM 1304 C C . LEU A 1 177 ? 9.875 -15.258 -18.972 1.00 81.44 177 LEU A C 1
ATOM 1306 O O . LEU A 1 177 ? 10.071 -16.468 -18.864 1.00 81.44 177 LEU A O 1
ATOM 1310 N N . TRP A 1 178 ? 10.767 -14.350 -18.587 1.00 80.56 178 TRP A N 1
ATOM 1311 C CA . TRP A 1 178 ? 12.039 -14.695 -17.971 1.00 80.56 178 TRP A CA 1
ATOM 1312 C C . TRP A 1 178 ? 12.103 -14.160 -16.547 1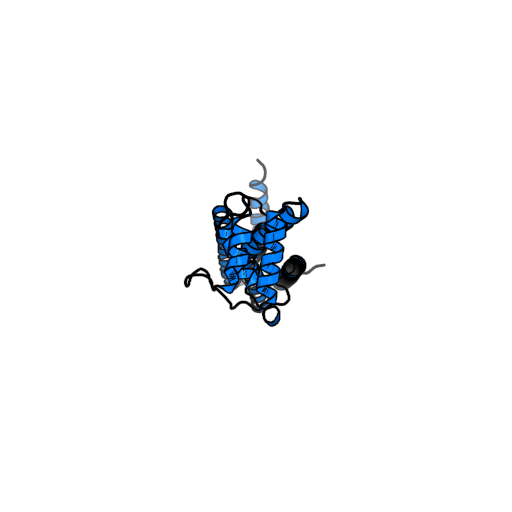.00 80.56 178 TRP A C 1
ATOM 1314 O O . TRP A 1 178 ? 11.767 -13.010 -16.265 1.00 80.56 178 TRP A O 1
ATOM 1324 N N . ASN A 1 179 ? 12.563 -15.018 -15.639 1.00 77.44 179 ASN A N 1
ATOM 1325 C CA . ASN A 1 179 ? 12.867 -14.635 -14.276 1.00 77.44 179 ASN A CA 1
ATOM 1326 C C . ASN A 1 179 ? 14.389 -14.697 -14.076 1.00 77.44 179 ASN A C 1
ATOM 1328 O O . ASN A 1 179 ? 14.949 -15.796 -14.048 1.00 77.44 179 ASN A O 1
ATOM 1332 N N . PRO A 1 180 ? 15.045 -13.550 -13.838 1.00 71.88 180 PRO A N 1
ATOM 1333 C CA . PRO A 1 180 ? 16.492 -13.460 -13.640 1.00 71.88 180 PRO A CA 1
ATOM 1334 C C . PRO A 1 180 ? 17.050 -14.305 -12.487 1.00 71.88 180 PRO A C 1
ATOM 1336 O O . PRO A 1 180 ? 18.261 -14.435 -12.345 1.00 71.88 180 PRO A O 1
ATOM 1339 N N . ARG A 1 181 ? 16.191 -14.841 -11.609 1.00 73.56 181 ARG A N 1
ATOM 1340 C CA . ARG A 1 181 ? 16.595 -15.747 -10.525 1.00 73.56 181 ARG A CA 1
ATOM 1341 C 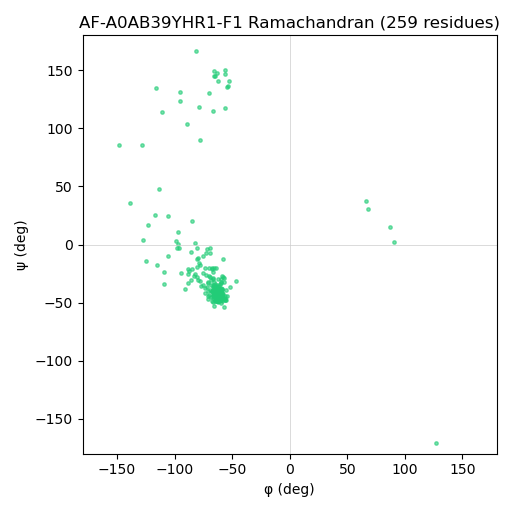C . ARG A 1 181 ? 16.844 -17.186 -10.987 1.00 73.56 181 ARG A C 1
ATOM 1343 O O . ARG A 1 181 ? 17.430 -17.940 -10.219 1.00 73.56 181 ARG A O 1
ATOM 1350 N N . PHE A 1 182 ? 16.386 -17.576 -12.178 1.00 78.50 182 PHE A N 1
ATOM 1351 C CA . PHE A 1 182 ? 16.365 -18.975 -12.626 1.00 78.50 182 PHE A CA 1
ATOM 1352 C C . PHE A 1 182 ? 17.233 -19.256 -13.864 1.00 78.50 182 PHE A C 1
ATOM 1354 O O . PHE A 1 182 ? 16.985 -20.229 -14.570 1.00 78.50 182 PHE A O 1
ATOM 1361 N N . GLY A 1 183 ? 18.272 -18.452 -14.101 1.00 79.81 183 GLY A N 1
ATOM 1362 C CA . GLY A 1 183 ? 19.280 -18.707 -15.134 1.00 79.81 183 GLY A CA 1
ATOM 1363 C C . GLY A 1 183 ? 19.493 -17.534 -16.083 1.00 79.81 183 GLY A C 1
ATOM 1364 O O . GLY A 1 183 ? 18.992 -16.429 -15.854 1.00 79.81 183 GLY A O 1
ATOM 1365 N N . ASP A 1 184 ? 20.252 -17.800 -17.143 1.00 84.75 184 ASP A N 1
ATOM 1366 C CA . ASP A 1 184 ? 20.600 -16.811 -18.158 1.00 84.75 184 ASP A CA 1
ATOM 1367 C C . ASP A 1 184 ? 19.368 -16.338 -18.950 1.00 84.75 184 ASP A C 1
ATOM 1369 O O . ASP A 1 184 ? 18.399 -17.090 -19.111 1.00 84.75 184 ASP A O 1
ATOM 1373 N N . PRO A 1 185 ? 19.375 -15.081 -19.427 1.00 84.81 185 PRO A N 1
ATOM 1374 C CA . PRO A 1 185 ? 18.291 -14.552 -20.238 1.00 84.81 185 PRO A CA 1
ATOM 1375 C C . PRO A 1 185 ? 18.169 -15.283 -21.582 1.00 84.81 185 PRO A C 1
ATOM 1377 O O . PRO A 1 185 ? 19.189 -15.623 -22.187 1.00 84.81 185 PRO A O 1
ATOM 1380 N N . PRO A 1 186 ? 16.937 -15.470 -22.091 1.00 87.44 186 PRO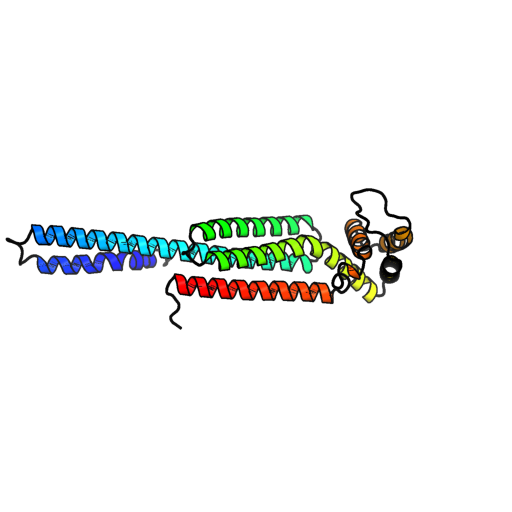 A N 1
ATOM 1381 C CA . PRO A 1 186 ? 16.706 -15.936 -23.452 1.00 87.44 186 PRO A CA 1
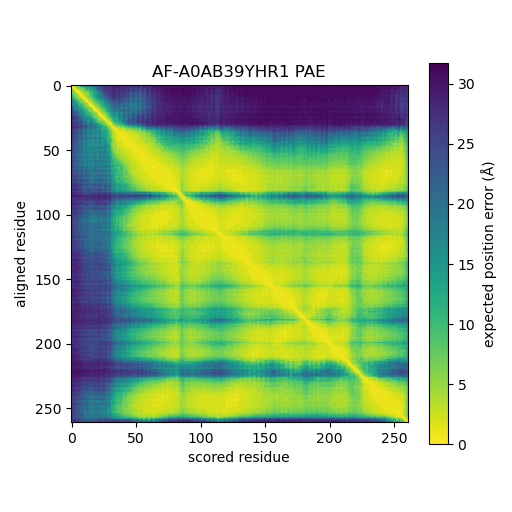ATOM 1382 C C . PRO A 1 186 ? 17.393 -15.028 -24.489 1.00 87.44 186 PRO A C 1
ATOM 1384 O O . PRO A 1 186 ? 17.539 -13.823 -24.247 1.00 87.44 186 PRO A O 1
ATOM 1387 N N . PRO A 1 187 ? 17.805 -15.564 -25.653 1.00 88.44 187 PRO A N 1
ATOM 1388 C CA . PRO A 1 187 ? 18.532 -14.804 -26.672 1.00 88.44 187 PRO A CA 1
ATOM 1389 C C . PRO A 1 187 ? 17.760 -13.581 -27.186 1.00 88.44 187 PRO A C 1
ATOM 1391 O O . PRO A 1 187 ? 18.376 -12.585 -27.563 1.00 88.44 187 PRO A O 1
ATOM 1394 N N . GLU A 1 188 ? 16.428 -13.608 -27.139 1.00 89.56 188 GLU A N 1
ATOM 1395 C CA . GLU A 1 188 ? 15.550 -12.497 -27.514 1.00 89.56 188 GLU A CA 1
ATOM 1396 C C . GLU A 1 188 ? 15.833 -11.230 -26.690 1.00 89.56 188 GLU A C 1
ATOM 1398 O O . GLU A 1 188 ? 15.652 -10.120 -27.182 1.00 89.56 188 GLU A O 1
ATOM 1403 N N . TYR A 1 189 ? 16.339 -11.373 -25.460 1.00 91.38 189 TYR A N 1
ATOM 1404 C CA . TYR A 1 189 ? 16.649 -10.257 -24.563 1.00 91.38 189 TYR A CA 1
ATOM 1405 C C . TYR A 1 189 ? 17.976 -9.568 -24.893 1.00 91.38 189 TYR A C 1
ATOM 1407 O O . TYR A 1 189 ? 18.243 -8.504 -24.334 1.00 91.38 189 TYR A O 1
ATOM 1415 N N . ALA A 1 190 ? 18.818 -10.141 -25.760 1.00 92.19 190 ALA A N 1
ATOM 1416 C CA . ALA A 1 190 ? 20.190 -9.678 -25.973 1.00 92.19 190 ALA A CA 1
ATOM 1417 C C . ALA A 1 190 ? 20.269 -8.194 -26.370 1.00 92.19 190 ALA A C 1
ATOM 1419 O O . ALA A 1 190 ? 21.061 -7.446 -25.796 1.00 92.19 190 ALA A O 1
ATOM 1420 N N . GLU A 1 191 ? 19.406 -7.751 -27.289 1.00 93.31 191 GLU A N 1
ATOM 1421 C CA . GLU A 1 191 ? 19.352 -6.354 -27.733 1.00 93.31 191 GLU A CA 1
ATOM 1422 C C . GLU A 1 191 ? 18.945 -5.410 -26.589 1.00 93.31 191 GLU A C 1
ATOM 1424 O O . GLU A 1 191 ? 19.606 -4.401 -26.341 1.00 93.31 191 GLU A O 1
ATOM 1429 N N . ALA A 1 192 ? 17.894 -5.760 -25.841 1.00 93.19 192 ALA A N 1
ATOM 1430 C CA . ALA A 1 192 ? 17.413 -4.959 -24.717 1.00 93.19 192 ALA A CA 1
ATOM 1431 C C . ALA A 1 192 ? 18.432 -4.903 -23.570 1.00 93.19 192 ALA A C 1
ATOM 1433 O O . ALA A 1 192 ? 18.623 -3.848 -22.967 1.00 93.19 192 ALA A O 1
ATOM 1434 N N . ILE A 1 193 ? 19.123 -6.012 -23.293 1.00 93.81 193 ILE A N 1
ATOM 1435 C CA . ILE A 1 193 ? 20.212 -6.081 -22.311 1.00 93.81 193 ILE A CA 1
ATOM 1436 C C . ILE A 1 193 ? 21.354 -5.158 -22.727 1.00 93.81 193 ILE A C 1
ATOM 1438 O O . ILE A 1 193 ? 21.850 -4.391 -21.903 1.00 93.81 193 ILE A O 1
ATOM 1442 N N . GLN A 1 194 ? 21.778 -5.221 -23.990 1.00 95.06 194 GLN A N 1
ATOM 1443 C CA . GLN A 1 194 ? 22.857 -4.379 -24.496 1.00 95.06 194 GLN A CA 1
ATOM 1444 C C . GLN A 1 194 ? 22.486 -2.896 -24.406 1.00 95.06 194 GLN A C 1
ATOM 1446 O O . GLN A 1 194 ? 23.274 -2.105 -23.888 1.00 95.06 194 GLN A O 1
ATOM 1451 N N . ALA A 1 195 ? 21.284 -2.530 -24.855 1.00 95.44 195 ALA A N 1
ATOM 1452 C CA . ALA A 1 195 ? 20.817 -1.151 -24.840 1.00 95.44 195 ALA A CA 1
ATOM 1453 C C . ALA A 1 195 ? 20.673 -0.606 -23.410 1.00 95.44 195 ALA A C 1
ATOM 1455 O O . ALA A 1 195 ? 21.120 0.501 -23.130 1.00 95.44 195 ALA A O 1
ATOM 1456 N N . LEU A 1 196 ? 20.128 -1.394 -22.476 1.00 94.25 196 LEU A N 1
ATOM 1457 C CA . LEU A 1 196 ? 20.005 -0.988 -21.073 1.00 94.25 196 LEU A CA 1
ATOM 1458 C C . LEU A 1 196 ? 21.357 -0.860 -20.363 1.00 94.25 196 LEU A C 1
ATOM 1460 O O . LEU A 1 196 ? 21.558 0.092 -19.615 1.00 94.25 196 LEU A O 1
ATOM 1464 N N . ASN A 1 197 ? 22.300 -1.772 -20.616 1.00 94.38 197 ASN A N 1
ATOM 1465 C CA . ASN A 1 197 ? 23.653 -1.684 -20.054 1.00 94.38 197 ASN A CA 1
ATOM 1466 C C . ASN A 1 197 ? 24.461 -0.506 -20.621 1.00 94.38 197 ASN A C 1
ATOM 1468 O O . ASN A 1 197 ? 25.437 -0.085 -20.002 1.00 94.38 197 ASN A O 1
ATOM 1472 N N . ALA A 1 198 ? 24.072 0.026 -21.783 1.00 94.31 198 ALA A N 1
ATOM 1473 C CA . ALA A 1 198 ? 24.682 1.219 -22.358 1.00 94.31 198 ALA A CA 1
ATOM 1474 C C . ALA A 1 198 ? 24.246 2.518 -21.657 1.00 94.31 198 ALA A C 1
ATOM 1476 O O . ALA A 1 198 ? 24.844 3.557 -21.923 1.00 94.31 198 ALA A O 1
ATOM 1477 N N . VAL A 1 199 ? 23.246 2.479 -20.761 1.00 94.38 199 VAL A N 1
ATOM 1478 C CA . VAL A 1 199 ? 22.756 3.640 -20.004 1.00 94.38 199 VAL A CA 1
ATOM 1479 C C . VAL A 1 199 ? 23.540 3.780 -18.689 1.00 94.38 199 VAL A C 1
ATOM 1481 O O . VAL A 1 199 ? 23.246 3.068 -17.727 1.00 94.38 199 VAL A O 1
ATOM 1484 N N . PRO A 1 200 ? 24.500 4.719 -18.560 1.00 87.44 200 PRO A N 1
ATOM 1485 C CA . PRO A 1 200 ? 25.415 4.748 -17.410 1.00 87.44 200 PRO A CA 1
ATOM 1486 C C . PRO A 1 200 ? 24.736 5.097 -16.080 1.00 87.44 200 PRO A C 1
ATOM 1488 O O . PRO A 1 200 ? 25.277 4.829 -15.011 1.00 87.44 200 PRO A O 1
ATOM 1491 N N . ARG A 1 201 ? 23.564 5.741 -16.149 1.00 86.69 201 ARG A N 1
ATOM 1492 C CA . ARG A 1 201 ? 22.773 6.175 -14.991 1.00 86.69 201 ARG A CA 1
ATOM 1493 C C . ARG A 1 201 ? 21.847 5.083 -14.444 1.00 86.69 201 ARG A C 1
ATOM 1495 O O . ARG A 1 201 ? 21.232 5.322 -13.408 1.00 86.69 201 ARG A O 1
ATOM 1502 N N . LEU A 1 202 ? 21.741 3.928 -15.109 1.00 89.19 202 LEU A N 1
ATOM 1503 C CA . LEU A 1 202 ? 20.979 2.788 -14.605 1.00 89.19 202 LEU A CA 1
ATOM 1504 C C . LEU A 1 202 ? 21.891 1.808 -13.869 1.00 89.19 202 LEU A C 1
ATOM 1506 O O . LEU A 1 202 ? 22.932 1.393 -14.376 1.00 89.19 202 LEU A O 1
ATOM 1510 N N . ASP A 1 203 ? 21.476 1.405 -12.673 1.00 89.19 203 ASP A N 1
ATOM 1511 C CA . ASP A 1 203 ? 22.130 0.321 -11.952 1.00 89.19 203 ASP A CA 1
ATOM 1512 C C . ASP A 1 203 ? 21.664 -1.062 -12.451 1.00 89.19 203 ASP A C 1
ATOM 1514 O O . A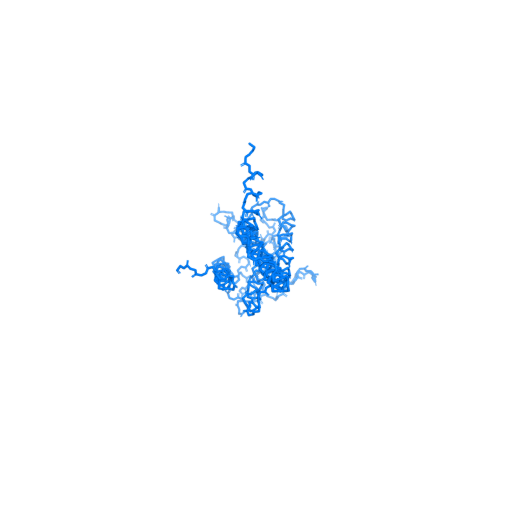SP A 1 203 ? 20.664 -1.216 -13.158 1.00 89.19 203 ASP A O 1
ATOM 1518 N N . ARG A 1 204 ? 22.398 -2.111 -12.061 1.00 87.38 204 ARG A N 1
ATOM 1519 C CA . ARG A 1 204 ? 22.103 -3.495 -12.474 1.00 87.38 204 ARG A CA 1
ATOM 1520 C C . ARG A 1 204 ? 20.713 -3.968 -12.047 1.00 87.38 204 ARG A C 1
ATOM 1522 O O . ARG A 1 204 ? 20.111 -4.785 -12.742 1.00 87.38 204 ARG A O 1
ATOM 1529 N N . GLU A 1 205 ? 20.218 -3.501 -10.905 1.00 87.06 205 GLU A N 1
ATOM 1530 C CA . GLU A 1 205 ? 18.905 -3.892 -10.397 1.00 87.06 205 GLU A CA 1
ATOM 1531 C C . GLU A 1 205 ? 17.793 -3.229 -11.212 1.00 87.06 205 GLU A C 1
ATOM 1533 O O . GLU A 1 205 ? 16.832 -3.895 -11.589 1.00 87.06 205 GLU A O 1
ATOM 1538 N N . GLN A 1 206 ? 17.947 -1.955 -11.567 1.00 89.12 206 GLN A N 1
ATOM 1539 C CA . GLN A 1 206 ? 17.041 -1.239 -12.460 1.00 89.12 206 GLN A CA 1
ATOM 1540 C C . GLN A 1 206 ? 16.983 -1.897 -13.839 1.00 89.12 206 GLN A C 1
ATOM 1542 O O . GLN A 1 206 ? 15.887 -2.156 -14.335 1.00 89.12 206 GLN A O 1
ATOM 1547 N N . VAL A 1 207 ? 18.134 -2.250 -14.424 1.00 90.50 207 VAL A N 1
ATOM 1548 C CA . VAL A 1 207 ? 18.200 -3.004 -15.690 1.00 90.50 207 VAL A CA 1
ATOM 1549 C C . VAL A 1 207 ? 17.411 -4.312 -15.579 1.00 90.50 207 VAL A C 1
ATOM 1551 O O . VAL A 1 207 ? 16.561 -4.609 -16.419 1.00 90.50 207 VAL A O 1
ATOM 1554 N N . ARG A 1 208 ? 17.623 -5.072 -14.500 1.00 87.94 208 ARG A N 1
ATOM 1555 C CA . ARG A 1 208 ? 16.921 -6.336 -14.246 1.00 87.94 208 ARG A CA 1
ATOM 1556 C C . ARG A 1 208 ? 15.403 -6.162 -14.121 1.00 87.94 208 ARG A C 1
ATOM 1558 O O . ARG A 1 208 ? 14.643 -6.954 -14.685 1.00 87.94 208 ARG A O 1
ATOM 1565 N N . LEU A 1 209 ? 14.959 -5.141 -13.390 1.00 87.12 209 LEU A N 1
ATOM 1566 C CA . LEU A 1 209 ? 13.540 -4.826 -13.196 1.00 87.12 209 LEU A CA 1
ATOM 1567 C C . LEU A 1 209 ? 12.867 -4.428 -14.516 1.00 87.12 209 LEU A C 1
ATOM 1569 O O . LEU A 1 209 ? 11.761 -4.888 -14.800 1.00 87.12 209 LEU A O 1
ATOM 1573 N N . LEU A 1 210 ? 13.550 -3.633 -15.344 1.00 88.94 210 LEU A N 1
ATOM 1574 C CA . LEU A 1 210 ? 13.063 -3.200 -16.656 1.00 88.94 210 LEU A CA 1
ATOM 1575 C C . LEU A 1 210 ? 12.906 -4.374 -17.630 1.00 88.94 210 LEU A C 1
ATOM 1577 O O . LEU A 1 210 ? 11.859 -4.498 -18.266 1.00 88.94 210 LEU A O 1
ATOM 1581 N N . LEU A 1 211 ? 13.891 -5.275 -17.691 1.00 88.19 211 LEU A N 1
ATOM 1582 C CA . LEU A 1 211 ? 13.826 -6.484 -18.524 1.00 88.19 211 LEU A CA 1
ATOM 1583 C C . LEU A 1 211 ? 12.679 -7.408 -18.099 1.00 88.19 211 LEU A C 1
ATOM 1585 O O . LEU A 1 211 ? 11.915 -7.877 -18.939 1.00 88.19 211 LEU A O 1
ATOM 1589 N N . THR A 1 212 ? 12.512 -7.616 -16.789 1.00 83.12 212 THR A N 1
ATOM 1590 C CA . THR A 1 212 ? 11.423 -8.448 -16.246 1.00 83.12 212 THR A CA 1
ATOM 1591 C C . THR A 1 212 ? 10.048 -7.855 -16.580 1.00 83.12 212 THR A C 1
ATOM 1593 O O . THR A 1 212 ? 9.100 -8.592 -16.828 1.00 83.12 212 THR A O 1
ATOM 1596 N N . ASN A 1 213 ? 9.923 -6.525 -16.618 1.00 80.69 213 ASN A N 1
ATOM 1597 C CA . ASN A 1 213 ? 8.671 -5.855 -16.972 1.00 80.69 213 ASN A CA 1
ATOM 1598 C C . ASN A 1 213 ? 8.361 -5.903 -18.476 1.00 80.69 213 ASN A C 1
ATOM 1600 O O . ASN A 1 213 ? 7.196 -5.983 -18.869 1.00 80.69 213 ASN A O 1
ATOM 1604 N N . ALA A 1 214 ? 9.386 -5.837 -19.329 1.00 77.19 214 ALA A N 1
ATOM 1605 C CA . ALA A 1 214 ? 9.228 -5.915 -20.782 1.00 77.19 214 ALA A CA 1
ATOM 1606 C C . ALA A 1 214 ? 8.734 -7.293 -21.252 1.00 77.19 214 ALA A C 1
ATOM 1608 O O . ALA A 1 214 ? 7.982 -7.369 -22.218 1.00 77.19 214 ALA A O 1
ATOM 1609 N N . ALA A 1 215 ? 9.085 -8.344 -20.509 1.00 68.88 215 ALA A N 1
ATOM 1610 C CA . ALA A 1 215 ? 8.717 -9.738 -20.745 1.00 68.88 215 ALA A CA 1
ATOM 1611 C C . ALA A 1 215 ? 7.223 -10.067 -20.612 1.00 68.88 215 ALA A C 1
ATOM 1613 O O . ALA A 1 215 ? 6.787 -11.129 -21.046 1.00 68.88 215 ALA A O 1
ATOM 1614 N N . VAL A 1 216 ? 6.451 -9.228 -19.915 1.00 65.19 216 VAL A N 1
ATOM 1615 C CA . VAL A 1 216 ? 5.058 -9.537 -19.572 1.00 65.19 216 VAL A CA 1
ATOM 1616 C C . VAL A 1 216 ? 4.181 -9.275 -20.797 1.00 65.19 216 VAL A C 1
ATOM 1618 O O . VAL A 1 216 ? 4.114 -8.122 -21.234 1.00 65.19 216 VAL A O 1
ATOM 1621 N N . PRO A 1 217 ? 3.497 -10.295 -21.354 1.00 61.84 217 PRO A N 1
ATOM 1622 C CA . PRO A 1 217 ? 2.621 -10.087 -22.499 1.00 61.84 217 PRO A CA 1
ATOM 1623 C C . PRO A 1 217 ? 1.466 -9.144 -22.141 1.00 61.84 217 PRO A C 1
ATOM 1625 O O . PRO A 1 217 ? 0.871 -9.259 -21.067 1.00 61.84 217 PRO A O 1
ATOM 1628 N N . HIS A 1 218 ? 1.101 -8.254 -23.067 1.00 59.53 218 HIS A N 1
ATOM 1629 C CA . HIS A 1 218 ? 0.002 -7.290 -22.902 1.00 59.53 218 HIS A CA 1
ATOM 1630 C C . HIS A 1 218 ? -1.324 -7.918 -22.459 1.00 59.53 218 HIS A C 1
ATOM 1632 O O . HIS A 1 218 ? -2.069 -7.323 -21.686 1.00 59.53 218 HIS A O 1
ATOM 1638 N N . GLU A 1 219 ? -1.620 -9.117 -22.959 1.00 54.97 219 GLU A N 1
ATOM 1639 C CA . GLU A 1 219 ? -2.849 -9.859 -22.664 1.00 54.97 219 GLU A CA 1
ATOM 1640 C C . GLU A 1 219 ? -2.944 -10.313 -21.196 1.00 54.97 219 GLU A C 1
ATOM 1642 O O . GLU A 1 219 ? -4.045 -10.509 -20.686 1.00 54.97 219 GLU A O 1
ATOM 1647 N N . HIS A 1 220 ? -1.806 -10.444 -20.504 1.00 56.19 220 HIS A N 1
ATOM 1648 C CA . HIS A 1 220 ? -1.759 -10.872 -19.108 1.00 56.19 220 HIS A CA 1
ATOM 1649 C C . HIS A 1 220 ? -1.872 -9.688 -18.141 1.00 56.19 220 HIS A C 1
ATOM 1651 O O . HIS A 1 220 ? -2.458 -9.837 -17.070 1.00 56.19 220 HIS A O 1
ATOM 1657 N N . GLU A 1 221 ? -1.353 -8.509 -18.502 1.00 57.91 221 GLU A N 1
ATOM 1658 C CA . GLU A 1 221 ? -1.452 -7.300 -17.676 1.00 57.91 221 GLU A CA 1
ATOM 1659 C C . GLU A 1 221 ? -1.515 -6.017 -18.536 1.00 57.91 221 GLU A C 1
ATOM 1661 O O . GLU A 1 221 ? -0.493 -5.354 -18.737 1.00 57.91 221 GLU A O 1
ATOM 1666 N N . PRO A 1 222 ? -2.709 -5.601 -19.004 1.00 51.00 222 PRO A N 1
ATOM 1667 C CA . PRO A 1 222 ? -2.853 -4.464 -19.921 1.00 51.00 222 PRO A CA 1
ATOM 1668 C C . PRO A 1 222 ? -2.413 -3.116 -19.321 1.00 51.00 222 PRO A C 1
ATOM 1670 O O . PRO A 1 222 ? -2.085 -2.192 -20.057 1.00 51.00 222 PRO A O 1
ATOM 1673 N N . ASN A 1 223 ? -2.351 -3.007 -17.988 1.00 52.06 223 ASN A N 1
ATOM 1674 C CA . ASN A 1 223 ? -2.016 -1.769 -17.273 1.00 52.06 223 ASN A CA 1
ATOM 1675 C C . ASN A 1 223 ? -0.538 -1.664 -16.846 1.00 52.06 223 ASN A C 1
ATOM 1677 O O . ASN A 1 223 ? -0.170 -0.682 -16.203 1.00 52.06 223 ASN A O 1
ATOM 1681 N N . ARG A 1 224 ? 0.313 -2.657 -17.156 1.00 56.69 224 ARG A N 1
ATOM 1682 C CA . ARG A 1 224 ? 1.709 -2.718 -16.662 1.00 56.69 224 ARG A CA 1
ATOM 1683 C C . ARG A 1 224 ? 2.693 -1.837 -17.439 1.00 56.69 224 ARG A C 1
ATOM 1685 O O . ARG A 1 224 ? 3.839 -1.661 -17.026 1.00 56.69 224 ARG A O 1
ATOM 1692 N N . GLU A 1 225 ? 2.263 -1.330 -18.588 1.00 49.31 225 GLU A N 1
ATOM 1693 C CA . GLU A 1 225 ? 3.119 -0.578 -19.504 1.00 49.31 225 GLU A CA 1
ATOM 1694 C C . GLU A 1 225 ? 3.130 0.915 -19.258 1.00 49.31 225 GLU A C 1
ATOM 1696 O O . GLU A 1 225 ? 4.153 1.576 -19.427 1.00 49.31 225 GLU A O 1
ATOM 1701 N N . ASP A 1 226 ? 1.968 1.451 -18.914 1.00 58.41 226 ASP A N 1
ATOM 1702 C CA . ASP A 1 226 ? 1.793 2.877 -18.845 1.00 58.41 226 ASP A CA 1
ATOM 1703 C C . ASP A 1 226 ? 2.009 3.290 -17.396 1.00 58.41 226 ASP A C 1
ATOM 1705 O O . ASP A 1 226 ? 1.307 2.827 -16.491 1.00 58.41 226 ASP A O 1
ATOM 1709 N N . LEU A 1 227 ? 2.953 4.206 -17.169 1.00 62.03 227 LEU A N 1
ATOM 1710 C CA . LEU A 1 227 ? 3.024 4.935 -15.905 1.00 62.03 227 LEU A CA 1
ATOM 1711 C C . LEU A 1 227 ? 1.627 5.452 -15.522 1.00 62.03 227 LEU A C 1
ATOM 1713 O O . LEU A 1 227 ? 1.300 5.476 -14.341 1.00 62.03 227 LEU A O 1
ATOM 1717 N N . ARG A 1 228 ? 0.760 5.772 -16.498 1.00 66.88 228 ARG A N 1
ATOM 1718 C CA . ARG A 1 228 ? -0.649 6.106 -16.248 1.00 66.88 228 ARG A CA 1
ATOM 1719 C C . ARG A 1 228 ? -1.473 4.950 -15.680 1.00 66.88 228 ARG A C 1
ATOM 1721 O O . ARG A 1 228 ? -2.256 5.202 -14.774 1.00 66.88 228 ARG A O 1
ATOM 1728 N N . GLY A 1 229 ? -1.308 3.716 -16.158 1.00 70.62 229 GLY A N 1
ATOM 1729 C CA . GLY A 1 229 ? -2.014 2.535 -15.642 1.00 70.62 229 GLY A CA 1
ATOM 1730 C C . GLY A 1 229 ? -1.600 2.203 -14.208 1.00 70.62 229 GLY A C 1
ATOM 1731 O O . GLY A 1 229 ? -2.446 1.983 -13.342 1.00 70.62 229 GLY A O 1
ATOM 1732 N N . ALA A 1 230 ? -0.302 2.290 -13.920 1.00 70.12 230 ALA A N 1
ATOM 1733 C CA . ALA A 1 230 ? 0.225 2.195 -12.563 1.00 70.12 230 ALA A CA 1
ATOM 1734 C C . ALA A 1 230 ? -0.273 3.330 -11.645 1.00 70.12 230 ALA A C 1
ATOM 1736 O O . ALA A 1 230 ? -0.704 3.087 -10.515 1.00 70.12 230 ALA A O 1
ATOM 1737 N N . MET A 1 231 ? -0.278 4.574 -12.138 1.00 77.00 231 MET A N 1
ATOM 1738 C CA . MET A 1 231 ? -0.834 5.725 -11.419 1.00 77.00 231 MET A CA 1
ATOM 1739 C C . MET A 1 231 ? -2.338 5.581 -11.170 1.00 77.00 231 MET A C 1
ATOM 1741 O O . MET A 1 231 ? -2.813 5.987 -10.109 1.00 77.00 231 MET A O 1
ATOM 1745 N N . GLN A 1 232 ? -3.079 5.001 -12.114 1.00 81.56 232 GLN A N 1
ATOM 1746 C CA . GLN A 1 232 ? -4.502 4.730 -11.968 1.00 81.56 232 GLN A CA 1
ATOM 1747 C C . GLN A 1 232 ? -4.747 3.668 -10.897 1.00 81.56 232 GLN A C 1
ATOM 1749 O O . GLN A 1 232 ? -5.529 3.920 -9.984 1.00 81.56 232 GLN A O 1
ATOM 1754 N N . GLU A 1 233 ? -4.039 2.536 -10.930 1.00 80.56 233 GLU A N 1
ATOM 1755 C CA . GLU A 1 233 ? -4.168 1.518 -9.881 1.00 80.56 233 GLU A CA 1
ATOM 1756 C C . GLU A 1 233 ? -3.812 2.098 -8.505 1.00 80.56 233 GLU A C 1
ATOM 1758 O O . GLU A 1 233 ? -4.525 1.879 -7.527 1.00 80.56 233 GLU A O 1
ATOM 1763 N N . ARG A 1 234 ? -2.758 2.917 -8.419 1.00 82.81 234 ARG A N 1
ATOM 1764 C CA . ARG A 1 234 ? -2.408 3.640 -7.191 1.00 82.81 234 ARG A CA 1
ATOM 1765 C C . ARG A 1 234 ? -3.545 4.556 -6.721 1.00 82.81 234 ARG A C 1
ATOM 1767 O O . ARG A 1 234 ? -3.892 4.556 -5.539 1.00 82.81 234 ARG A O 1
ATOM 1774 N N . ALA A 1 235 ? -4.158 5.312 -7.630 1.00 86.81 235 ALA A N 1
ATOM 1775 C CA . ALA A 1 235 ? -5.298 6.168 -7.315 1.00 86.81 235 ALA A CA 1
ATOM 1776 C C . ALA A 1 235 ? -6.514 5.355 -6.835 1.00 86.81 235 ALA A C 1
ATOM 1778 O O . ALA A 1 235 ? -7.145 5.725 -5.843 1.00 86.81 235 ALA A O 1
ATOM 1779 N N . GLU A 1 236 ? -6.803 4.220 -7.471 1.00 89.12 236 GLU A N 1
ATOM 1780 C CA . GLU A 1 236 ? -7.871 3.292 -7.085 1.00 89.12 236 GLU A CA 1
ATOM 1781 C C . GLU A 1 236 ? -7.623 2.678 -5.702 1.00 89.12 236 GLU A C 1
ATOM 1783 O O . GLU A 1 236 ? -8.544 2.589 -4.884 1.00 89.12 236 GLU A O 1
ATOM 1788 N N . ARG A 1 237 ? -6.374 2.317 -5.382 1.00 88.31 237 ARG A N 1
ATOM 1789 C CA . ARG A 1 237 ? -5.979 1.833 -4.049 1.00 88.31 237 ARG A CA 1
ATOM 1790 C C . ARG A 1 237 ? -6.159 2.909 -2.990 1.00 88.31 237 ARG A C 1
ATOM 1792 O O . ARG A 1 237 ? -6.751 2.640 -1.944 1.00 88.31 237 ARG A O 1
ATOM 1799 N N . ARG A 1 238 ? -5.721 4.139 -3.270 1.00 90.69 238 ARG A N 1
ATOM 1800 C CA . ARG A 1 238 ? -5.916 5.280 -2.368 1.00 90.69 238 ARG A CA 1
ATOM 1801 C C . ARG A 1 238 ? -7.398 5.570 -2.150 1.00 90.69 238 ARG A C 1
ATOM 1803 O O . ARG A 1 238 ? -7.807 5.804 -1.015 1.00 90.69 238 ARG A O 1
ATOM 1810 N N . HIS A 1 239 ? -8.208 5.516 -3.205 1.00 94.00 239 HIS A N 1
ATOM 1811 C CA . HIS A 1 239 ? -9.655 5.681 -3.107 1.00 94.00 239 HIS A CA 1
ATOM 1812 C C . HIS A 1 239 ? -10.294 4.568 -2.264 1.00 94.00 239 HIS A C 1
ATOM 1814 O O . HIS A 1 239 ? -11.042 4.853 -1.329 1.00 94.00 239 HIS A O 1
ATOM 1820 N N . SER A 1 240 ? -9.925 3.312 -2.524 1.00 94.31 240 SER A N 1
ATOM 1821 C CA . SER A 1 240 ? -10.383 2.146 -1.760 1.00 94.31 240 SER A CA 1
ATOM 1822 C C . SER A 1 240 ? -10.023 2.256 -0.279 1.00 94.31 240 SER A C 1
ATOM 1824 O O . SER A 1 240 ? -10.839 1.924 0.581 1.00 94.31 240 SER A O 1
ATOM 1826 N N . TYR A 1 241 ? -8.827 2.768 0.031 1.00 96.56 241 TYR A N 1
ATOM 1827 C CA . TYR A 1 241 ? -8.401 3.033 1.402 1.00 96.56 241 TYR A CA 1
ATOM 1828 C C . TYR A 1 241 ? -9.258 4.108 2.063 1.00 96.56 241 TYR A C 1
ATOM 1830 O O . TYR A 1 241 ? -9.750 3.896 3.169 1.00 96.56 241 TYR A O 1
ATOM 1838 N N . GLN A 1 242 ? -9.488 5.239 1.392 1.00 97.25 242 GLN A N 1
ATOM 1839 C CA . GLN A 1 242 ? -10.331 6.300 1.946 1.00 97.25 242 GLN A CA 1
ATOM 1840 C C . GLN A 1 242 ? -11.763 5.816 2.199 1.00 97.25 242 GLN A C 1
ATOM 1842 O O . GLN A 1 242 ? -12.321 6.117 3.254 1.00 97.25 242 GLN A O 1
ATOM 1847 N N . ALA A 1 243 ? -12.323 5.008 1.295 1.00 97.12 243 ALA A N 1
ATOM 1848 C CA . ALA A 1 243 ? -13.632 4.391 1.482 1.00 97.12 243 ALA A CA 1
ATOM 1849 C C . ALA A 1 243 ? -13.657 3.450 2.702 1.00 97.12 243 ALA A C 1
ATOM 1851 O O . ALA A 1 243 ? -14.509 3.603 3.575 1.00 97.12 243 ALA A O 1
ATOM 1852 N N . ALA A 1 244 ? -12.688 2.532 2.819 1.00 97.00 244 ALA A N 1
ATOM 1853 C CA . ALA A 1 244 ? -12.587 1.622 3.965 1.00 97.00 244 ALA A CA 1
ATOM 1854 C C . ALA A 1 244 ? -12.368 2.375 5.291 1.00 97.00 244 ALA A C 1
ATOM 1856 O O . ALA A 1 244 ? -12.922 2.010 6.327 1.00 97.00 244 ALA A O 1
ATOM 1857 N N . ARG A 1 245 ? -11.595 3.466 5.264 1.00 97.19 245 ARG A N 1
ATOM 1858 C CA . ARG A 1 245 ? -11.362 4.345 6.415 1.00 97.19 245 ARG A CA 1
ATOM 1859 C C . ARG A 1 245 ? -12.641 5.034 6.872 1.00 97.19 245 ARG A C 1
ATOM 1861 O O . ARG A 1 245 ? -12.923 5.050 8.067 1.00 97.19 245 ARG A O 1
ATOM 1868 N N . GLN A 1 246 ? -13.406 5.600 5.943 1.00 97.12 246 GLN A N 1
ATOM 1869 C CA . GLN A 1 246 ? -14.684 6.241 6.252 1.00 97.12 246 GLN A CA 1
ATOM 1870 C C . GLN A 1 246 ? -15.694 5.236 6.808 1.00 97.12 246 GLN A C 1
ATOM 1872 O O . GLN A 1 246 ? -16.348 5.527 7.809 1.00 97.12 246 GLN A O 1
ATOM 1877 N N . GLU A 1 247 ? -15.769 4.043 6.219 1.00 96.19 247 GLU A N 1
ATOM 1878 C CA . GLU A 1 247 ? -16.630 2.964 6.700 1.00 96.19 247 GLU A CA 1
ATOM 1879 C C . GLU A 1 247 ? -16.257 2.531 8.125 1.00 96.19 247 GLU A C 1
ATOM 1881 O O . GLU A 1 247 ? -17.133 2.442 8.986 1.00 96.19 247 GLU A O 1
ATOM 1886 N N . LEU A 1 248 ? -14.962 2.355 8.417 1.00 95.44 248 LEU A N 1
ATOM 1887 C CA . LEU A 1 248 ? -14.491 2.011 9.760 1.00 95.44 248 LEU A CA 1
ATOM 1888 C C . LEU A 1 248 ? -14.797 3.109 10.781 1.00 95.44 248 LEU A C 1
ATOM 1890 O O . LEU A 1 248 ? -15.236 2.804 11.890 1.00 95.44 248 LEU A O 1
ATOM 1894 N N . ILE A 1 249 ? -14.626 4.381 10.417 1.00 95.38 249 ILE A N 1
ATOM 1895 C CA . ILE A 1 249 ? -14.988 5.510 11.285 1.00 95.38 249 ILE A CA 1
ATOM 1896 C C . ILE A 1 249 ? -16.496 5.512 11.562 1.00 95.38 249 ILE A C 1
ATOM 1898 O O . ILE A 1 249 ? -16.899 5.631 12.718 1.00 95.38 249 ILE A O 1
ATOM 1902 N N . ALA A 1 250 ? -17.331 5.351 10.534 1.00 94.62 250 ALA A N 1
ATOM 1903 C CA . ALA A 1 250 ? -18.784 5.330 10.684 1.00 94.62 250 ALA A CA 1
ATOM 1904 C C . ALA A 1 250 ? -19.256 4.148 11.548 1.00 94.62 250 ALA A C 1
ATOM 1906 O O . ALA A 1 250 ? -20.067 4.330 12.459 1.00 94.62 250 ALA A O 1
ATOM 1907 N N . ALA A 1 251 ? -18.708 2.952 11.317 1.00 93.31 251 ALA A N 1
ATOM 1908 C CA . ALA A 1 251 ? -18.996 1.765 12.117 1.00 93.31 251 ALA A CA 1
ATOM 1909 C C . ALA A 1 251 ? -18.567 1.950 13.581 1.00 93.31 251 ALA A C 1
ATOM 1911 O O . ALA A 1 251 ? -19.335 1.642 14.491 1.00 93.31 251 ALA A O 1
ATOM 1912 N N . THR A 1 252 ? -17.385 2.531 13.809 1.00 91.56 252 THR A N 1
ATOM 1913 C CA . THR A 1 252 ? -16.865 2.837 15.150 1.00 91.56 252 THR A CA 1
ATOM 1914 C C . THR A 1 252 ? -17.771 3.821 15.884 1.00 91.56 252 THR A C 1
ATOM 1916 O O . THR A 1 252 ? -18.159 3.563 17.022 1.00 91.56 252 THR A O 1
ATOM 1919 N N . ARG A 1 253 ? -18.166 4.925 15.236 1.00 91.69 253 ARG A N 1
ATOM 1920 C CA . ARG A 1 253 ? -19.060 5.918 15.849 1.00 91.69 253 ARG A CA 1
ATOM 1921 C C . ARG A 1 253 ? -20.423 5.332 16.192 1.00 91.69 253 ARG A C 1
ATOM 1923 O O . ARG A 1 253 ? -20.923 5.542 17.295 1.00 91.69 253 ARG A O 1
ATOM 1930 N N . LYS A 1 254 ? -20.987 4.517 15.296 1.00 90.94 254 LYS A N 1
ATOM 1931 C CA . LYS A 1 254 ? -22.238 3.793 15.547 1.00 90.94 254 LYS A CA 1
ATOM 1932 C C . LYS A 1 254 ? -22.118 2.852 16.745 1.00 90.94 254 LYS A C 1
ATOM 1934 O O . LYS A 1 254 ? -22.985 2.861 17.612 1.00 90.94 254 LYS A O 1
ATOM 1939 N N . ALA A 1 255 ? -21.057 2.051 16.802 1.00 87.12 255 ALA A N 1
ATOM 1940 C CA . ALA A 1 255 ? -20.872 1.057 17.855 1.00 87.12 255 ALA A CA 1
ATOM 1941 C C . ALA A 1 255 ? -20.565 1.680 19.228 1.00 87.12 255 ALA A C 1
ATOM 1943 O O . ALA A 1 255 ? -20.882 1.090 20.260 1.00 87.12 255 ALA A O 1
ATOM 1944 N N . LEU A 1 256 ? -19.966 2.872 19.240 1.00 86.06 256 LEU A N 1
ATOM 1945 C CA . LEU A 1 256 ? -19.604 3.607 20.452 1.00 86.06 256 LEU A CA 1
ATOM 1946 C C . LEU A 1 256 ? -20.616 4.694 20.836 1.00 86.06 256 LEU A C 1
ATOM 1948 O O . LEU A 1 256 ? -20.396 5.390 21.826 1.00 86.06 256 LEU A O 1
ATOM 1952 N N . GLY A 1 257 ? -21.719 4.815 20.089 1.00 85.00 257 GLY A N 1
ATOM 1953 C CA . GLY A 1 257 ? -22.801 5.753 20.380 1.00 85.00 257 GLY A CA 1
ATOM 1954 C C . GLY A 1 257 ? -22.412 7.222 20.210 1.00 85.00 257 GLY A C 1
ATOM 1955 O O . GLY A 1 257 ? -22.943 8.064 20.916 1.00 85.00 257 GLY A O 1
ATOM 1956 N N . THR A 1 258 ? -21.485 7.536 19.302 1.00 81.19 258 THR A N 1
ATOM 1957 C CA . THR A 1 258 ? -21.013 8.909 19.031 1.00 81.19 258 THR A CA 1
ATOM 1958 C C . THR A 1 258 ? -21.551 9.477 17.712 1.00 81.19 258 THR A C 1
ATOM 1960 O O . THR A 1 258 ? -20.945 10.359 17.110 1.00 81.19 258 THR A O 1
ATOM 1963 N N . ASN A 1 259 ? -22.692 8.959 17.248 1.00 72.88 259 ASN A N 1
ATOM 1964 C CA . ASN A 1 259 ? -23.360 9.341 15.997 1.00 72.88 259 ASN A CA 1
ATOM 1965 C C . ASN A 1 259 ? -24.277 10.578 16.118 1.00 72.88 259 ASN A C 1
ATOM 1967 O O . ASN A 1 259 ? -25.145 10.765 15.270 1.00 72.88 259 ASN A O 1
ATOM 1971 N N . ASP A 1 260 ? -24.100 11.424 17.131 1.00 51.00 260 ASP A N 1
ATOM 1972 C CA . ASP A 1 260 ? -24.889 12.652 17.261 1.00 51.00 260 ASP A CA 1
ATOM 1973 C C . ASP A 1 260 ? -24.344 13.726 16.301 1.00 51.00 260 ASP A C 1
ATOM 1975 O O . ASP A 1 260 ? -23.420 14.475 16.630 1.00 51.00 260 ASP A O 1
ATOM 1979 N N . GLY A 1 261 ? -24.891 13.740 15.080 1.00 46.03 261 GLY A N 1
ATOM 1980 C CA . GLY A 1 261 ? -24.624 14.706 14.009 1.00 46.03 261 GLY A CA 1
ATOM 1981 C C . GLY A 1 261 ? -25.477 14.446 12.777 1.00 46.03 261 GLY A C 1
ATOM 1982 O O . GLY A 1 261 ? -25.192 13.443 12.086 1.00 46.03 261 GLY A O 1
#

Sequence (261 aa):
MDTEITVALIGGAGVCGTIVGTVVGARIQARGGHAQAQAARDAAATAAQASRRHALHELRWTTLTALLRAASECIEATEHLYTSSQARPDAEREVVERVYHAFRLAYAEAELAAPHGMESVLTRMNSVVMGAYSSARGRAPTERALRALDELSREGDSAGQQAKEALARLRAAGAPLWNPRFGDPPPEYAEAIQALNAVPRLDREQVRLLLTNAAVPHEHEPNREDLRGAMQERAERRHSYQAARQELIAATRKALGTNDG

Mean predicted aligned error: 11.39 Å

Solvent-accessible surface area (backbone atoms only — not comparable to full-atom values): 14437 Å² total; per-residue (Å²): 144,86,65,72,69,60,56,55,51,67,75,44,51,78,70,52,62,60,60,62,64,59,60,78,59,70,83,74,60,93,84,39,63,67,61,50,55,49,52,50,50,53,49,51,53,50,50,52,53,50,52,52,51,50,54,51,48,52,52,34,54,52,36,50,51,47,26,56,49,30,47,49,53,30,51,54,44,35,58,42,56,58,68,63,84,69,96,53,68,66,62,55,50,54,51,40,53,52,35,44,50,51,24,54,52,30,45,56,51,26,67,74,55,54,63,91,88,43,62,67,50,52,51,48,38,50,52,44,53,53,48,47,45,54,50,31,72,70,41,19,66,40,54,43,37,51,48,54,43,50,50,36,34,73,74,63,37,66,40,30,40,50,20,52,51,31,37,52,48,37,34,75,68,62,39,70,80,59,59,83,88,80,55,82,79,63,77,75,47,50,62,30,51,53,29,39,71,58,25,86,89,57,52,74,65,41,46,51,38,52,53,45,58,34,24,56,53,59,92,80,46,76,46,77,80,42,72,64,38,51,51,46,52,51,50,51,48,53,49,50,41,54,52,35,51,51,49,40,50,52,52,50,28,58,76,69,69,61,63,89,125

Radius of gyration: 30.27 Å; Cα contacts (8 Å, |Δi|>4): 188; chains: 1; bounding box: 61×42×93 Å

Organism: NCBI:txid3238629